Protein AF-A0A841J3Y6-F1 (afdb_monomer_lite)

Sequence (346 aa):
MSGEAPICENAESYMVGLFTRENDVDILGVHEAAELAAFALSADWTRLPDPVRHAARHAFLDATSAMIAGTMHTAFRSILAGISPLADPPRVTVLGVEHAMDILGAAFMNAAGASLCQSQDSLSSDCRNFAVVAAALAVAEDRNATGAELLSAIAVALEAVARSQGRGYAATVGACTAAGVLLGLSEEQMRSALLMAAALSNHPAAQQEPVLKAIATGQCARNGILLAFIARGGTEIRSTNQSAAMEVDPRPLERVDTWQMLVEPDVATAGDQPPPPVDDTNTEELAARAERLIGRALPQAEARRLVKQLVSLEKASQIRTISVKTVPPTQKGAEDKNAPSWFGTS

Structure (mmCIF, N/CA/C/O backbone):
data_AF-A0A841J3Y6-F1
#
_entry.id   AF-A0A841J3Y6-F1
#
loop_
_atom_site.group_PDB
_atom_site.id
_atom_site.type_symbol
_atom_site.label_atom_id
_atom_site.label_alt_id
_atom_site.label_comp_id
_atom_site.label_asym_id
_atom_site.label_entity_id
_atom_site.label_seq_id
_atom_site.pdbx_PDB_ins_code
_atom_site.Cartn_x
_atom_site.Cartn_y
_atom_site.Cartn_z
_atom_site.occupancy
_atom_site.B_iso_or_equiv
_atom_site.auth_seq_id
_atom_site.auth_comp_id
_atom_site.auth_asym_id
_atom_site.auth_atom_id
_atom_site.pdbx_PDB_model_num
ATOM 1 N N . MET A 1 1 ? 21.325 60.709 -1.092 1.00 35.72 1 MET A N 1
ATOM 2 C CA . MET A 1 1 ? 21.349 59.645 -2.115 1.00 35.72 1 MET A CA 1
ATOM 3 C C . MET A 1 1 ? 21.243 58.319 -1.386 1.00 35.72 1 MET A C 1
ATOM 5 O O . MET A 1 1 ? 22.250 57.742 -1.004 1.00 35.72 1 MET A O 1
ATOM 9 N N . SER A 1 2 ? 20.009 57.936 -1.076 1.00 29.72 2 SER A N 1
ATOM 10 C CA . SER A 1 2 ? 19.606 56.667 -0.471 1.00 29.72 2 SER A CA 1
ATOM 11 C C . SER A 1 2 ? 19.135 55.747 -1.598 1.00 29.72 2 SER A C 1
ATOM 13 O O . SER A 1 2 ? 18.319 56.169 -2.414 1.00 29.72 2 SER A O 1
ATOM 15 N N . GLY A 1 3 ? 19.683 54.536 -1.674 1.00 30.05 3 GLY A N 1
ATOM 16 C CA . GLY A 1 3 ? 19.284 53.507 -2.633 1.00 30.05 3 GLY A CA 1
ATOM 17 C C . GLY A 1 3 ? 18.818 52.271 -1.878 1.00 30.05 3 GLY A C 1
ATOM 18 O O . GLY A 1 3 ? 19.644 51.468 -1.454 1.00 30.05 3 GLY A O 1
ATOM 19 N N . GLU A 1 4 ? 17.507 52.182 -1.670 1.00 30.11 4 GLU A N 1
ATOM 20 C CA . GLU A 1 4 ? 16.800 51.001 -1.176 1.00 30.11 4 GLU A CA 1
ATOM 21 C C . GLU A 1 4 ? 16.696 49.939 -2.283 1.00 30.11 4 GLU A C 1
ATOM 23 O O . GLU A 1 4 ? 16.636 50.253 -3.473 1.00 30.11 4 GLU A O 1
ATOM 28 N N . ALA A 1 5 ? 16.709 48.671 -1.872 1.00 28.97 5 ALA A N 1
ATOM 29 C CA . ALA A 1 5 ? 16.569 47.505 -2.737 1.00 28.97 5 ALA A CA 1
ATOM 30 C C . ALA A 1 5 ? 15.172 47.444 -3.388 1.00 28.97 5 ALA A C 1
ATOM 32 O O . ALA A 1 5 ? 14.187 47.772 -2.722 1.00 28.97 5 ALA A O 1
ATOM 33 N N . PRO A 1 6 ? 15.038 46.968 -4.642 1.00 29.09 6 PRO A N 1
ATOM 34 C CA . PRO A 1 6 ? 13.725 46.761 -5.219 1.00 29.09 6 PRO A CA 1
ATOM 35 C C . PRO A 1 6 ? 13.101 45.480 -4.657 1.00 29.09 6 PRO A C 1
ATOM 37 O O . PRO A 1 6 ? 13.633 44.374 -4.771 1.00 29.09 6 PRO A O 1
ATOM 40 N N . ILE A 1 7 ? 11.946 45.690 -4.037 1.00 29.81 7 ILE A N 1
ATOM 41 C CA . ILE A 1 7 ? 10.940 44.706 -3.659 1.00 29.81 7 ILE A CA 1
ATOM 42 C C . ILE A 1 7 ? 10.490 43.973 -4.932 1.00 29.81 7 ILE A C 1
ATOM 44 O O . ILE A 1 7 ? 10.232 44.594 -5.960 1.00 29.81 7 ILE A O 1
ATOM 48 N N . CYS A 1 8 ? 10.435 42.643 -4.870 1.00 25.55 8 CYS A N 1
ATOM 49 C CA . CYS A 1 8 ? 9.997 41.784 -5.966 1.00 25.55 8 CYS A CA 1
ATOM 50 C C . CYS A 1 8 ? 8.508 42.009 -6.287 1.00 25.55 8 CYS A C 1
ATOM 52 O O . CYS A 1 8 ? 7.632 41.440 -5.639 1.00 25.55 8 CYS A O 1
ATOM 54 N N . GLU A 1 9 ? 8.225 42.803 -7.317 1.00 29.55 9 GLU A N 1
ATOM 55 C CA . GLU A 1 9 ? 6.930 42.844 -7.998 1.00 29.55 9 GLU A CA 1
ATOM 56 C C . GLU A 1 9 ? 6.822 41.664 -8.978 1.00 29.55 9 GLU A C 1
ATOM 58 O O . GLU A 1 9 ? 7.338 41.718 -10.092 1.00 29.55 9 GLU A O 1
ATOM 63 N N . ASN A 1 10 ? 6.216 40.564 -8.511 1.00 26.70 10 ASN A N 1
ATOM 64 C CA . ASN A 1 10 ? 5.275 39.680 -9.230 1.00 26.70 10 ASN A CA 1
ATOM 65 C C . ASN A 1 10 ? 5.257 38.278 -8.602 1.00 26.70 10 ASN A C 1
ATOM 67 O O . ASN A 1 10 ? 5.891 37.340 -9.083 1.00 26.70 10 ASN A O 1
ATOM 71 N N . ALA A 1 11 ? 4.473 38.129 -7.532 1.00 27.31 11 ALA A N 1
ATOM 72 C CA . ALA A 1 11 ? 4.134 36.837 -6.932 1.00 27.31 11 ALA A CA 1
ATOM 73 C C . ALA A 1 11 ? 2.918 36.154 -7.602 1.00 27.31 11 ALA A C 1
ATOM 75 O O . ALA A 1 11 ? 2.594 35.015 -7.278 1.00 27.31 11 ALA A O 1
ATOM 76 N N . GLU A 1 12 ? 2.251 36.804 -8.563 1.00 26.72 12 GLU A N 1
ATOM 77 C CA . GLU A 1 12 ? 1.000 36.294 -9.154 1.00 26.72 12 GLU A CA 1
ATOM 78 C C . GLU A 1 12 ? 1.184 35.401 -10.394 1.00 26.72 12 GLU A C 1
ATOM 80 O O . GLU A 1 12 ? 0.233 34.768 -10.842 1.00 26.72 12 GLU A O 1
ATOM 85 N N . SER A 1 13 ? 2.399 35.252 -10.932 1.00 28.58 13 SER A N 1
ATOM 86 C CA . SER A 1 13 ? 2.626 34.438 -12.144 1.00 28.58 13 SER A CA 1
ATOM 87 C C . SER A 1 13 ? 3.089 32.996 -11.886 1.00 28.58 13 SER A C 1
ATOM 89 O O . SER A 1 13 ? 3.250 32.243 -12.841 1.00 28.58 13 SER A O 1
ATOM 91 N N . TYR A 1 14 ? 3.244 32.578 -10.622 1.00 26.16 14 TYR A N 1
ATOM 92 C CA . TYR A 1 14 ? 3.565 31.185 -10.247 1.00 26.16 14 TYR A CA 1
ATOM 93 C C . TYR A 1 14 ? 2.432 30.443 -9.510 1.00 26.16 14 TYR A C 1
ATOM 95 O O . TYR A 1 14 ? 2.609 29.292 -9.123 1.00 26.16 14 TYR A O 1
ATOM 103 N N . MET A 1 15 ? 1.245 31.050 -9.368 1.00 24.20 15 MET A N 1
ATOM 104 C CA . MET A 1 15 ? 0.056 30.419 -8.761 1.00 24.20 15 MET A CA 1
ATOM 105 C C . MET A 1 15 ? -1.103 30.188 -9.743 1.00 24.20 15 MET A C 1
ATOM 107 O O . MET A 1 15 ? -2.262 30.061 -9.343 1.00 24.20 15 MET A O 1
ATOM 111 N N . VAL A 1 16 ? -0.821 30.068 -11.041 1.00 28.05 16 VAL A N 1
ATOM 112 C CA . VAL A 1 16 ? -1.836 29.635 -12.013 1.00 28.05 16 VAL A CA 1
ATOM 113 C C . VAL A 1 16 ? -1.876 28.105 -12.030 1.00 28.05 16 VAL A C 1
ATOM 115 O O . VAL A 1 16 ? -1.256 27.446 -12.857 1.00 28.05 16 VAL A O 1
ATOM 118 N N . GLY A 1 17 ? -2.587 27.560 -11.042 1.00 28.50 17 GLY A N 1
ATOM 119 C CA . GLY A 1 17 ? -2.881 26.131 -10.898 1.00 28.50 17 GLY A CA 1
ATOM 120 C C . GLY A 1 17 ? -3.696 25.755 -9.652 1.00 28.50 17 GLY A C 1
ATOM 121 O O . GLY A 1 17 ? -4.140 24.617 -9.557 1.00 28.50 17 GLY A O 1
ATOM 122 N N . LEU A 1 18 ? -3.923 26.685 -8.712 1.00 29.78 18 LEU A N 1
ATOM 123 C CA . LEU A 1 18 ? -4.620 26.418 -7.440 1.00 29.78 18 LEU A CA 1
ATOM 124 C C . LEU A 1 18 ? -5.952 27.165 -7.254 1.00 29.78 18 LEU A C 1
ATOM 126 O O . LEU A 1 18 ? -6.526 27.123 -6.171 1.00 29.78 18 LEU A O 1
ATOM 130 N N . PHE A 1 19 ? -6.501 27.771 -8.309 1.00 27.11 19 PHE A N 1
ATOM 131 C CA . PHE A 1 19 ? -7.932 28.082 -8.347 1.00 27.11 19 PHE A CA 1
ATOM 132 C C . PHE A 1 19 ? -8.674 26.913 -8.989 1.00 27.11 19 PHE A C 1
ATOM 134 O O . PHE A 1 19 ? -9.021 26.929 -10.170 1.00 27.11 19 PHE A O 1
ATOM 141 N N . THR A 1 20 ? -8.911 25.879 -8.186 1.00 32.09 20 THR A N 1
ATOM 142 C CA . THR A 1 20 ? -10.038 24.985 -8.417 1.00 32.09 20 THR A CA 1
ATOM 143 C C . THR A 1 20 ? -11.289 25.856 -8.471 1.00 32.09 20 THR A C 1
ATOM 145 O O . THR A 1 20 ? -11.646 26.538 -7.510 1.00 32.09 20 THR A O 1
ATOM 148 N N . ARG A 1 21 ? -11.966 25.855 -9.623 1.00 28.91 21 ARG A N 1
ATOM 149 C CA . ARG A 1 21 ? -13.400 26.137 -9.627 1.00 28.91 21 ARG A CA 1
ATOM 150 C C . ARG A 1 21 ? -14.021 25.245 -8.563 1.00 28.91 21 ARG A C 1
ATOM 152 O O . ARG A 1 21 ? -13.681 24.068 -8.473 1.00 28.91 21 ARG A O 1
ATOM 159 N N . GLU A 1 22 ? -14.930 25.822 -7.802 1.00 36.72 22 GLU A N 1
ATOM 160 C CA . GLU A 1 22 ? -15.592 25.278 -6.618 1.00 36.72 22 GLU A CA 1
ATOM 161 C C . GLU A 1 22 ? -16.350 23.943 -6.811 1.00 36.72 22 GLU A C 1
ATOM 163 O O . GLU A 1 22 ? -17.132 23.599 -5.941 1.00 36.72 22 GLU A O 1
ATOM 168 N N . ASN A 1 23 ? -16.157 23.174 -7.898 1.00 34.91 23 ASN A N 1
ATOM 169 C CA . ASN A 1 23 ? -16.809 21.872 -8.106 1.00 34.91 23 ASN A CA 1
ATOM 170 C C . ASN A 1 23 ? -16.104 20.846 -9.027 1.00 34.91 23 ASN A C 1
ATOM 172 O O . ASN A 1 23 ? -16.673 19.780 -9.212 1.00 34.91 23 ASN A O 1
ATOM 176 N N . ASP A 1 24 ? -14.897 21.078 -9.562 1.00 36.59 24 ASP A N 1
ATOM 177 C CA . ASP A 1 24 ? -14.229 20.079 -10.429 1.00 36.59 24 ASP A CA 1
ATOM 178 C C . ASP A 1 24 ? -12.746 19.912 -10.064 1.00 36.59 24 ASP A C 1
ATOM 180 O O . ASP A 1 24 ? -11.838 20.299 -10.801 1.00 36.59 24 ASP A O 1
ATOM 184 N N . VAL A 1 25 ? -12.475 19.318 -8.899 1.00 48.19 25 VAL A N 1
ATOM 185 C CA . VAL A 1 25 ? -11.278 18.474 -8.798 1.00 48.19 25 VAL A CA 1
ATOM 186 C C . VAL A 1 25 ? -11.675 17.196 -9.528 1.00 48.19 25 VAL A C 1
ATOM 188 O O . VAL A 1 25 ? -12.610 16.532 -9.088 1.00 48.19 25 VAL A O 1
ATOM 191 N N . ASP A 1 26 ? -11.038 16.894 -10.660 1.00 57.06 26 ASP A N 1
ATOM 192 C CA . ASP A 1 26 ? -11.310 15.707 -11.488 1.00 57.06 26 ASP A CA 1
ATOM 193 C C . ASP A 1 26 ? -10.873 14.430 -10.740 1.00 57.06 26 ASP A C 1
ATOM 195 O O . ASP A 1 26 ? -9.850 13.815 -11.038 1.00 57.06 26 ASP A O 1
ATOM 199 N N . ILE A 1 27 ? -11.594 14.114 -9.662 1.00 67.31 27 ILE A N 1
ATOM 200 C CA . ILE A 1 27 ? -11.439 12.947 -8.795 1.00 67.31 27 ILE A CA 1
ATOM 201 C C . ILE A 1 27 ? -12.191 11.791 -9.453 1.00 67.31 27 ILE A C 1
ATOM 203 O O . ILE A 1 27 ? -13.246 11.986 -10.054 1.00 67.31 27 ILE A O 1
ATOM 207 N N . LEU A 1 28 ? -11.636 10.582 -9.332 1.00 76.75 28 LEU A N 1
ATOM 208 C CA . LEU A 1 28 ? -12.230 9.346 -9.840 1.00 76.75 28 LEU A CA 1
ATOM 209 C C . LEU A 1 28 ? -13.723 9.254 -9.475 1.00 76.75 28 LEU A C 1
ATOM 211 O O . LEU A 1 28 ? -14.082 9.196 -8.297 1.00 76.75 28 LEU A O 1
ATOM 215 N N . GLY A 1 29 ? -14.591 9.238 -10.488 1.00 81.56 29 GLY A N 1
ATOM 216 C CA . GLY A 1 29 ? -16.037 9.192 -10.286 1.00 81.56 29 GLY A CA 1
ATOM 217 C C . GLY A 1 29 ? -16.519 7.820 -9.803 1.00 81.56 29 GLY A C 1
ATOM 218 O O . GLY A 1 29 ? -15.870 6.802 -10.024 1.00 81.56 29 GLY A O 1
ATOM 219 N N . VAL A 1 30 ? -17.708 7.761 -9.192 1.00 84.38 30 VAL A N 1
ATOM 220 C CA . VAL A 1 30 ? -18.281 6.502 -8.662 1.00 84.38 30 VAL A CA 1
ATOM 221 C C . VAL A 1 30 ? -18.461 5.436 -9.748 1.00 84.38 30 VAL A C 1
ATOM 223 O O . VAL A 1 30 ? -18.173 4.265 -9.504 1.00 84.38 30 VAL A O 1
ATOM 226 N N . HIS A 1 31 ? -18.905 5.834 -10.943 1.00 85.50 31 HIS A N 1
ATOM 227 C CA . HIS A 1 31 ? -19.059 4.924 -12.082 1.00 85.50 31 HIS A CA 1
ATOM 228 C C . HIS A 1 31 ? -17.708 4.426 -12.606 1.00 85.50 31 HIS A C 1
ATOM 230 O O . HIS A 1 31 ? -17.537 3.226 -12.790 1.00 85.50 31 HIS A O 1
ATOM 236 N N . GLU A 1 32 ? -16.734 5.325 -12.761 1.00 86.88 32 GLU A N 1
ATOM 237 C CA . GLU A 1 32 ? -15.374 4.987 -13.199 1.00 86.88 32 GLU A CA 1
ATOM 238 C C . GLU A 1 32 ? -14.695 4.027 -12.207 1.00 86.88 32 GLU A C 1
ATOM 240 O O . GLU A 1 32 ? -14.093 3.030 -12.602 1.00 86.88 32 GLU A O 1
ATOM 245 N N . ALA A 1 33 ? -14.868 4.263 -10.902 1.00 89.12 33 ALA A N 1
ATOM 246 C CA . ALA A 1 33 ? -14.378 3.377 -9.851 1.00 89.12 33 ALA A CA 1
ATOM 247 C C . ALA A 1 33 ? -15.039 1.989 -9.891 1.00 89.12 33 ALA A C 1
ATOM 249 O O . ALA A 1 33 ? -14.369 0.995 -9.621 1.00 89.12 33 ALA A O 1
ATOM 250 N N . ALA A 1 34 ? -16.332 1.902 -10.222 1.00 88.88 34 ALA A N 1
ATOM 251 C CA . ALA A 1 34 ? -17.035 0.626 -10.356 1.00 88.88 34 ALA A CA 1
ATOM 252 C C . ALA A 1 34 ? -16.547 -0.166 -11.581 1.00 88.88 34 ALA A C 1
ATOM 254 O O . ALA A 1 34 ? -16.227 -1.346 -11.463 1.00 88.88 34 ALA A O 1
ATOM 255 N N . GLU A 1 35 ? -16.404 0.489 -12.737 1.00 91.38 35 GLU A N 1
ATOM 256 C CA . GLU A 1 35 ? -15.852 -0.140 -13.944 1.00 91.38 35 GLU A CA 1
ATOM 257 C C . GLU A 1 35 ? -14.421 -0.636 -13.721 1.00 91.38 35 GLU A C 1
ATOM 259 O O . GLU A 1 35 ? -14.060 -1.741 -14.136 1.00 91.38 35 GLU A O 1
ATOM 264 N N . LEU A 1 36 ? -13.605 0.163 -13.030 1.00 90.56 36 LEU A N 1
ATOM 265 C CA . LEU A 1 36 ? -12.240 -0.209 -12.695 1.00 90.56 36 LEU A CA 1
ATOM 266 C C . LEU A 1 36 ? -12.186 -1.367 -11.689 1.00 90.56 36 LEU A C 1
ATOM 268 O O . LEU A 1 36 ? -11.354 -2.259 -11.847 1.00 90.56 36 LEU A O 1
ATOM 272 N N . ALA A 1 37 ? -13.085 -1.393 -10.700 1.00 93.19 37 ALA A N 1
ATOM 273 C CA . ALA A 1 37 ? -13.200 -2.493 -9.747 1.00 93.19 37 ALA A CA 1
ATOM 274 C C . ALA A 1 37 ? -13.564 -3.811 -10.444 1.00 93.19 37 ALA A C 1
ATOM 276 O O . ALA A 1 37 ? -12.864 -4.811 -10.268 1.00 93.19 37 ALA A O 1
ATOM 277 N N . ALA A 1 38 ? -14.601 -3.798 -11.286 1.00 91.50 38 ALA A N 1
ATOM 278 C CA . ALA A 1 38 ? -15.018 -4.963 -12.060 1.00 91.50 38 ALA A CA 1
ATOM 279 C C . ALA A 1 38 ? -13.893 -5.459 -12.984 1.00 91.50 38 ALA A C 1
ATOM 281 O O . ALA A 1 38 ? -13.617 -6.658 -13.056 1.00 91.50 38 ALA A O 1
ATOM 282 N N . PHE A 1 39 ? -13.188 -4.537 -13.649 1.00 89.94 39 PHE A N 1
ATOM 283 C CA . PHE A 1 39 ? -12.034 -4.875 -14.476 1.00 89.94 39 PHE A CA 1
ATOM 284 C C . PHE A 1 39 ? -10.907 -5.523 -13.659 1.00 89.94 39 PHE A C 1
ATOM 286 O O . PHE A 1 39 ? -10.427 -6.596 -14.030 1.00 89.94 39 PHE A O 1
ATOM 293 N N . ALA A 1 40 ? -10.502 -4.912 -12.543 1.00 90.06 40 ALA A N 1
ATOM 294 C CA . ALA A 1 40 ? -9.386 -5.381 -11.725 1.00 90.06 40 ALA A CA 1
ATOM 295 C C . ALA A 1 40 ? -9.603 -6.805 -11.193 1.00 90.06 40 ALA A C 1
ATOM 297 O O . ALA A 1 40 ? -8.670 -7.607 -11.179 1.00 90.06 40 ALA A O 1
ATOM 298 N N . LEU A 1 41 ? -10.838 -7.132 -10.805 1.00 91.56 41 LEU A N 1
ATOM 299 C CA . LEU A 1 41 ? -11.205 -8.444 -10.265 1.00 91.56 41 LEU A CA 1
ATOM 300 C C . LEU A 1 41 ? -11.426 -9.516 -11.344 1.00 91.56 41 LEU A C 1
ATOM 302 O O . LEU A 1 41 ? -11.534 -10.697 -11.021 1.00 91.56 41 LEU A O 1
ATOM 306 N N . SER A 1 42 ? -11.475 -9.134 -12.622 1.00 84.81 42 SER A N 1
ATOM 307 C CA . SER A 1 42 ? -11.689 -10.068 -13.736 1.00 84.81 42 SER A CA 1
ATOM 308 C C . SER A 1 42 ? -10.415 -10.763 -14.233 1.00 84.81 42 SER A C 1
ATOM 310 O O . SER A 1 42 ? -10.493 -11.665 -15.073 1.00 84.81 42 SER A O 1
ATOM 312 N N . ALA A 1 43 ? -9.236 -10.343 -13.764 1.00 77.06 43 ALA A N 1
ATOM 313 C CA . ALA A 1 43 ? -7.979 -10.804 -14.332 1.00 77.06 43 ALA A CA 1
ATOM 314 C C . ALA A 1 43 ? -7.553 -12.191 -13.852 1.00 77.06 43 ALA A C 1
ATOM 316 O O . ALA A 1 43 ? -7.485 -12.490 -12.665 1.00 77.06 43 ALA A O 1
ATOM 317 N N . ASP A 1 44 ? -7.164 -13.003 -14.828 1.00 83.25 44 ASP A N 1
ATOM 318 C CA . ASP A 1 44 ? -6.581 -14.326 -14.658 1.00 83.25 44 ASP A CA 1
ATOM 319 C C . ASP A 1 44 ? -5.289 -14.369 -15.474 1.00 83.25 44 ASP A C 1
ATOM 321 O O . ASP A 1 44 ? -5.324 -14.193 -16.698 1.00 83.25 44 ASP A O 1
ATOM 325 N N . TRP A 1 45 ? -4.157 -14.621 -14.804 1.00 86.50 45 TRP A N 1
ATOM 326 C CA . TRP A 1 45 ? -2.826 -14.681 -15.414 1.00 86.50 45 TRP A CA 1
ATOM 327 C C . TRP A 1 45 ? -2.795 -15.485 -16.713 1.00 86.50 45 TRP A C 1
ATOM 329 O O . TRP A 1 45 ? -2.152 -15.087 -17.684 1.00 86.50 45 TRP A O 1
ATOM 339 N N . THR A 1 46 ? -3.481 -16.629 -16.728 1.00 86.12 46 THR A N 1
ATOM 340 C CA . THR A 1 46 ? -3.452 -17.583 -17.843 1.00 86.12 46 THR A CA 1
ATOM 341 C C . THR A 1 46 ? -4.234 -17.091 -19.056 1.00 86.12 46 THR A C 1
ATOM 343 O O . THR A 1 46 ? -3.965 -17.519 -20.178 1.00 86.12 46 THR A O 1
ATOM 346 N N . ARG A 1 47 ? -5.167 -16.159 -18.842 1.00 86.56 47 ARG A N 1
ATOM 347 C CA . ARG A 1 47 ? -6.031 -15.568 -19.870 1.00 86.56 47 ARG A CA 1
ATOM 348 C C . ARG A 1 47 ? -5.515 -14.227 -20.382 1.00 86.56 47 ARG A C 1
ATOM 350 O O . ARG A 1 47 ? -6.004 -13.746 -21.402 1.00 86.56 47 ARG A O 1
ATOM 357 N N . LEU A 1 48 ? -4.534 -13.621 -19.709 1.00 85.88 48 LEU A N 1
ATOM 358 C CA . LEU A 1 48 ? -3.924 -12.371 -20.163 1.00 85.88 48 LEU A CA 1
ATOM 359 C C . LEU A 1 48 ? -3.142 -12.589 -21.467 1.00 85.88 48 LEU A C 1
ATOM 361 O O . LEU A 1 48 ? -2.391 -13.560 -21.545 1.00 85.88 48 LEU A O 1
ATOM 365 N N . PRO A 1 49 ? -3.220 -11.684 -22.461 1.00 87.94 49 PRO A N 1
ATOM 366 C CA . PRO A 1 49 ? -2.418 -11.773 -23.681 1.00 87.94 49 PRO A CA 1
ATOM 367 C C . PRO A 1 49 ? -0.905 -11.769 -23.415 1.00 87.94 49 PRO A C 1
ATOM 369 O O . PRO A 1 49 ? -0.421 -11.104 -22.497 1.00 87.94 49 PRO A O 1
ATOM 372 N N . ASP A 1 50 ? -0.134 -12.451 -24.264 1.00 87.38 50 ASP A N 1
ATOM 373 C CA . ASP A 1 50 ? 1.328 -12.562 -24.146 1.00 87.38 50 ASP A CA 1
ATOM 374 C C . ASP A 1 50 ? 2.056 -11.212 -23.989 1.00 87.38 50 ASP A C 1
ATOM 376 O O . ASP A 1 50 ? 2.914 -11.120 -23.102 1.00 87.38 50 ASP A O 1
ATOM 380 N N . PRO A 1 51 ? 1.707 -10.146 -24.746 1.00 85.94 51 PRO A N 1
ATOM 381 C CA . PRO A 1 51 ? 2.313 -8.827 -24.561 1.00 85.94 51 PRO A CA 1
ATOM 382 C C . PRO A 1 51 ? 2.059 -8.235 -23.169 1.00 85.94 51 PRO A C 1
ATOM 384 O O . PRO A 1 51 ? 2.958 -7.632 -22.588 1.00 85.94 51 PRO A O 1
ATOM 387 N N . VAL A 1 52 ? 0.872 -8.460 -22.596 1.00 87.44 52 VAL A N 1
ATOM 388 C CA . VAL A 1 52 ? 0.511 -7.985 -21.250 1.00 87.44 52 VAL A CA 1
ATOM 389 C C . VAL A 1 52 ? 1.312 -8.741 -20.194 1.00 87.44 52 VAL A C 1
ATOM 391 O O . VAL A 1 52 ? 1.908 -8.130 -19.307 1.00 87.44 52 VAL A O 1
ATOM 394 N N . ARG A 1 53 ? 1.416 -10.071 -20.323 1.00 87.75 53 ARG A N 1
ATOM 395 C CA . ARG A 1 53 ? 2.245 -10.884 -19.417 1.00 87.75 53 ARG A CA 1
ATOM 396 C C . ARG A 1 53 ? 3.720 -10.481 -19.489 1.00 87.75 53 ARG A C 1
ATOM 398 O O . ARG A 1 53 ? 4.414 -10.501 -18.474 1.00 87.75 53 ARG A O 1
ATOM 405 N N . HIS A 1 54 ? 4.213 -10.138 -20.681 1.00 85.00 54 HIS A N 1
ATOM 406 C CA . HIS A 1 54 ? 5.571 -9.628 -20.865 1.00 85.00 54 HIS A CA 1
ATOM 407 C C . HIS A 1 54 ? 5.760 -8.269 -20.181 1.00 85.00 54 HIS A C 1
ATOM 409 O O . HIS A 1 54 ? 6.700 -8.126 -19.402 1.00 85.00 54 HIS A O 1
ATOM 415 N N . ALA A 1 55 ? 4.846 -7.319 -20.394 1.00 85.31 55 ALA A N 1
ATOM 416 C CA . ALA A 1 55 ? 4.894 -6.001 -19.766 1.00 85.31 55 ALA A CA 1
ATOM 417 C C . ALA A 1 55 ? 4.864 -6.080 -18.230 1.00 85.31 55 ALA A C 1
ATOM 419 O O . ALA A 1 55 ? 5.660 -5.415 -17.575 1.00 85.31 55 ALA A O 1
ATOM 420 N N . ALA A 1 56 ? 4.026 -6.945 -17.650 1.00 88.00 56 ALA A N 1
ATOM 421 C CA . ALA A 1 56 ? 3.967 -7.141 -16.200 1.00 88.00 56 ALA A CA 1
ATOM 422 C C . ALA A 1 56 ? 5.286 -7.690 -15.625 1.00 88.00 56 ALA A C 1
ATOM 424 O O . ALA A 1 56 ? 5.784 -7.183 -14.622 1.00 88.00 56 ALA A O 1
ATOM 425 N N . ARG A 1 57 ? 5.897 -8.687 -16.287 1.00 91.50 57 ARG A N 1
ATOM 426 C CA . ARG A 1 57 ? 7.224 -9.203 -15.899 1.00 91.50 57 ARG A CA 1
ATOM 427 C C . ARG A 1 57 ? 8.312 -8.143 -16.031 1.00 91.50 57 ARG A C 1
ATOM 429 O O . ARG A 1 57 ? 9.170 -8.051 -15.159 1.00 91.50 57 ARG A O 1
ATOM 436 N N . HIS A 1 58 ? 8.277 -7.360 -17.106 1.00 88.50 58 HIS A N 1
ATOM 437 C CA . HIS A 1 58 ? 9.233 -6.283 -17.328 1.00 88.50 58 HIS A CA 1
ATOM 438 C C . HIS A 1 58 ? 9.109 -5.204 -16.250 1.00 88.50 58 HIS A C 1
ATOM 440 O O . HIS A 1 58 ? 10.110 -4.832 -15.655 1.00 88.50 58 HIS A O 1
ATOM 446 N N . ALA A 1 59 ? 7.891 -4.749 -15.945 1.00 89.50 59 ALA A N 1
ATOM 447 C CA . ALA A 1 59 ? 7.641 -3.775 -14.887 1.00 89.50 59 ALA A CA 1
ATOM 448 C C . ALA A 1 59 ? 8.102 -4.288 -13.516 1.00 89.50 59 ALA A C 1
ATOM 450 O O . ALA A 1 59 ? 8.710 -3.540 -12.756 1.00 89.50 59 ALA A O 1
ATOM 451 N N . PHE A 1 60 ? 7.864 -5.570 -13.218 1.00 93.94 60 PHE A N 1
ATOM 452 C CA . PHE A 1 60 ? 8.362 -6.195 -11.997 1.00 93.94 60 PHE A CA 1
ATOM 453 C C . PHE A 1 60 ? 9.896 -6.176 -11.927 1.00 93.94 60 PHE A C 1
ATOM 455 O O . PHE A 1 60 ? 10.460 -5.754 -10.918 1.00 93.94 60 PHE A O 1
ATOM 462 N N . LEU A 1 61 ? 10.573 -6.594 -13.001 1.00 92.19 61 LEU A N 1
ATOM 463 C CA . LEU A 1 61 ? 12.034 -6.631 -13.060 1.00 92.19 61 LEU A CA 1
ATOM 464 C C . LEU A 1 61 ? 12.651 -5.229 -12.978 1.00 92.19 61 LEU A C 1
ATOM 466 O O . LEU A 1 61 ? 13.592 -5.024 -12.219 1.00 92.19 61 LEU A O 1
ATOM 470 N N . ASP A 1 62 ? 12.114 -4.270 -13.729 1.00 89.38 62 ASP A N 1
ATOM 471 C CA . ASP A 1 62 ? 12.573 -2.877 -13.745 1.00 89.38 62 ASP A CA 1
ATOM 472 C C . ASP A 1 62 ? 12.442 -2.244 -12.357 1.00 89.38 62 ASP A C 1
ATOM 474 O O . ASP A 1 62 ? 13.419 -1.764 -11.780 1.00 89.38 62 ASP A O 1
ATOM 478 N N . ALA A 1 63 ? 11.251 -2.339 -11.763 1.00 93.31 63 ALA A N 1
ATOM 479 C CA . ALA A 1 63 ? 10.984 -1.738 -10.469 1.00 93.31 63 ALA A CA 1
ATOM 480 C C . ALA A 1 63 ? 11.827 -2.378 -9.359 1.00 93.31 63 ALA A C 1
ATOM 482 O O . ALA A 1 63 ? 12.433 -1.651 -8.583 1.00 93.31 63 ALA A O 1
ATOM 483 N N . THR A 1 64 ? 11.924 -3.709 -9.286 1.00 94.44 64 THR A N 1
ATOM 484 C CA . THR A 1 64 ? 12.732 -4.382 -8.247 1.00 94.44 64 THR A CA 1
ATOM 485 C C . THR A 1 64 ? 14.227 -4.105 -8.391 1.00 94.44 64 THR A C 1
ATOM 487 O O . THR A 1 64 ? 14.916 -3.918 -7.387 1.00 94.44 64 THR A O 1
ATOM 490 N N . SER A 1 65 ? 14.725 -3.987 -9.623 1.00 93.00 65 SER A N 1
ATOM 491 C CA . SER A 1 65 ? 16.110 -3.581 -9.879 1.00 93.00 65 SER A CA 1
ATOM 492 C C . SER A 1 65 ? 16.359 -2.152 -9.387 1.00 93.00 65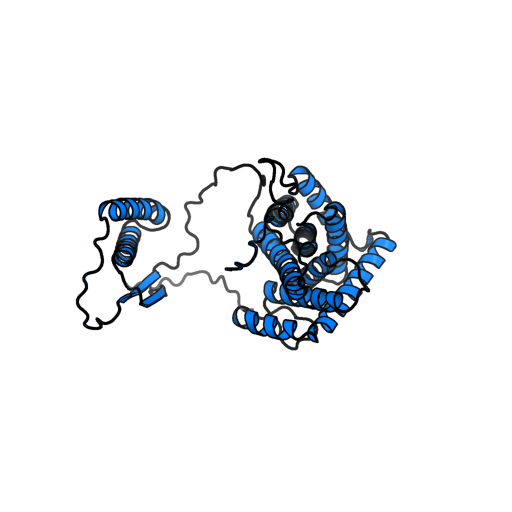 SER A C 1
ATOM 494 O O . SER A 1 65 ? 17.334 -1.905 -8.676 1.00 93.00 65 SER A O 1
ATOM 496 N N . ALA A 1 66 ? 15.435 -1.229 -9.674 1.00 92.81 66 ALA A N 1
ATOM 497 C CA . ALA A 1 66 ? 15.493 0.146 -9.187 1.00 92.81 66 ALA A CA 1
ATOM 498 C C . ALA A 1 66 ? 15.380 0.234 -7.653 1.00 92.81 66 ALA A C 1
ATOM 500 O O . ALA A 1 66 ? 16.077 1.041 -7.041 1.00 92.81 66 ALA A O 1
ATOM 501 N N . MET A 1 67 ? 14.542 -0.597 -7.016 1.00 95.12 67 MET A N 1
ATOM 502 C CA . MET A 1 67 ? 14.426 -0.679 -5.549 1.00 95.12 67 MET A CA 1
ATOM 503 C C . MET A 1 67 ? 15.788 -0.976 -4.918 1.00 95.12 67 MET A C 1
ATOM 505 O O . MET A 1 67 ? 16.225 -0.245 -4.031 1.00 95.12 67 MET A O 1
ATOM 509 N N . ILE A 1 68 ? 16.474 -2.008 -5.423 1.00 95.44 68 ILE A N 1
ATOM 510 C CA . ILE A 1 68 ? 17.787 -2.436 -4.927 1.00 95.44 68 ILE A CA 1
ATOM 511 C C . ILE A 1 68 ? 18.845 -1.364 -5.208 1.00 95.44 68 ILE A C 1
ATOM 513 O O . ILE A 1 68 ? 19.586 -0.988 -4.301 1.00 95.44 68 ILE A O 1
ATOM 517 N N . ALA A 1 69 ? 18.908 -0.829 -6.429 1.00 93.25 69 ALA A N 1
ATOM 518 C CA . ALA A 1 69 ? 19.872 0.213 -6.788 1.00 93.25 69 ALA A CA 1
ATOM 519 C C . ALA A 1 69 ? 19.674 1.499 -5.963 1.00 93.25 69 ALA A C 1
ATOM 521 O O . ALA A 1 69 ? 20.638 2.130 -5.525 1.00 93.25 69 ALA A O 1
ATOM 522 N N . GLY A 1 70 ? 18.420 1.846 -5.664 1.00 93.38 70 GLY A N 1
ATOM 523 C CA . GLY A 1 70 ? 18.046 3.002 -4.854 1.00 93.38 70 GLY A CA 1
ATOM 524 C C . GLY A 1 70 ? 18.598 2.988 -3.430 1.00 93.38 70 GLY A C 1
ATOM 525 O O . GLY A 1 70 ? 18.800 4.053 -2.845 1.00 93.38 70 GLY A O 1
ATOM 526 N N . THR A 1 71 ? 18.911 1.807 -2.888 1.00 94.62 71 THR A N 1
ATOM 527 C CA . THR A 1 71 ? 19.510 1.661 -1.548 1.00 94.62 71 THR A CA 1
ATOM 528 C C . THR A 1 71 ? 20.885 2.324 -1.422 1.00 94.62 71 THR A C 1
ATOM 530 O O . THR A 1 71 ? 21.319 2.657 -0.315 1.00 94.62 71 THR A O 1
ATOM 533 N N . MET A 1 72 ? 21.570 2.565 -2.546 1.00 91.69 72 MET A N 1
ATOM 534 C CA . MET A 1 72 ? 22.869 3.240 -2.582 1.00 91.69 72 MET A CA 1
ATOM 535 C C . MET A 1 72 ? 22.764 4.752 -2.342 1.00 91.69 72 MET A C 1
ATOM 537 O O . MET A 1 72 ? 23.766 5.395 -2.025 1.00 91.69 72 MET A O 1
ATOM 541 N N . HIS A 1 73 ? 21.569 5.335 -2.468 1.00 93.50 73 HIS A N 1
ATOM 542 C CA . HIS A 1 73 ? 21.366 6.766 -2.285 1.00 93.50 73 HIS A CA 1
ATOM 543 C C . HIS A 1 73 ? 21.432 7.156 -0.799 1.00 93.50 73 HIS A C 1
ATOM 545 O O . HIS A 1 73 ? 20.816 6.521 0.057 1.00 93.50 73 HIS A O 1
ATOM 551 N N . THR A 1 74 ? 22.122 8.250 -0.463 1.00 93.25 74 THR A N 1
ATOM 552 C CA . THR A 1 74 ? 22.287 8.699 0.936 1.00 93.25 74 THR A CA 1
ATOM 553 C C . THR A 1 74 ? 20.947 8.962 1.627 1.00 93.25 74 THR A C 1
ATOM 555 O O . THR A 1 74 ? 20.744 8.531 2.762 1.00 93.25 74 THR A O 1
ATOM 558 N N . ALA A 1 75 ? 20.000 9.580 0.911 1.00 95.56 75 ALA A N 1
ATOM 559 C CA . ALA A 1 75 ? 18.645 9.822 1.410 1.00 95.56 75 ALA A CA 1
ATOM 560 C C . ALA A 1 75 ? 17.902 8.532 1.802 1.00 95.56 75 ALA A C 1
ATOM 562 O O . ALA A 1 75 ? 17.134 8.561 2.759 1.00 95.56 75 ALA A O 1
ATOM 563 N N . PHE A 1 76 ? 18.156 7.397 1.134 1.00 96.12 76 PHE A N 1
ATOM 564 C CA . PHE A 1 76 ? 17.519 6.123 1.481 1.00 96.12 76 PHE A CA 1
ATOM 565 C C . PHE A 1 76 ? 17.835 5.730 2.929 1.00 96.12 76 PHE A C 1
ATOM 567 O O . PHE A 1 76 ? 16.935 5.386 3.691 1.00 96.12 76 PHE A O 1
ATOM 574 N N . ARG A 1 77 ? 19.104 5.861 3.344 1.00 94.56 77 ARG A N 1
ATOM 575 C CA . ARG A 1 77 ? 19.544 5.558 4.716 1.00 94.56 77 ARG A CA 1
ATOM 576 C C . ARG A 1 77 ? 18.917 6.495 5.744 1.00 94.56 77 ARG A C 1
ATOM 578 O O . ARG A 1 77 ? 18.503 6.034 6.803 1.00 94.56 77 ARG A O 1
ATOM 585 N N . SER A 1 78 ? 18.838 7.790 5.436 1.00 95.94 78 SER A N 1
ATOM 586 C CA . SER A 1 78 ? 18.219 8.783 6.323 1.00 95.94 78 SER A CA 1
ATOM 587 C C . SER A 1 78 ? 16.724 8.533 6.509 1.00 95.94 78 SER A C 1
ATOM 589 O O . SER A 1 78 ? 16.232 8.595 7.632 1.00 95.94 78 SER A O 1
ATOM 591 N N . ILE A 1 79 ? 16.016 8.209 5.424 1.00 96.62 79 ILE A N 1
ATOM 592 C CA . ILE A 1 79 ? 14.593 7.872 5.466 1.00 96.62 79 ILE A CA 1
ATOM 593 C C . ILE A 1 79 ? 14.386 6.591 6.279 1.00 96.62 79 ILE A C 1
ATOM 595 O O . ILE A 1 79 ? 13.594 6.608 7.218 1.00 96.62 79 ILE A O 1
ATOM 599 N N . LEU A 1 80 ? 15.138 5.524 5.975 1.00 95.31 80 LEU A N 1
ATOM 600 C CA . LEU A 1 80 ? 15.065 4.250 6.695 1.00 95.31 80 LEU A CA 1
ATOM 601 C C . LEU A 1 80 ? 15.271 4.458 8.199 1.00 95.31 80 LEU A C 1
ATOM 603 O O . LEU A 1 80 ? 14.426 4.062 8.991 1.00 95.31 80 LEU A O 1
ATOM 607 N N . ALA A 1 81 ? 16.339 5.154 8.597 1.00 94.56 81 ALA A N 1
ATOM 608 C CA . ALA A 1 81 ? 16.615 5.444 10.003 1.00 94.56 81 ALA A CA 1
ATOM 609 C C . ALA A 1 81 ? 15.484 6.228 10.692 1.00 94.56 81 ALA A C 1
ATOM 611 O O . ALA A 1 81 ? 15.224 6.011 11.873 1.00 94.56 81 ALA A O 1
ATOM 612 N N . GLY A 1 82 ? 14.807 7.122 9.963 1.00 94.44 82 GLY A N 1
ATOM 613 C CA . GLY A 1 82 ? 13.688 7.904 10.486 1.00 94.44 82 GLY A CA 1
ATOM 614 C C . GLY A 1 82 ? 12.406 7.096 10.692 1.00 94.44 82 GLY A C 1
ATOM 615 O O . GLY A 1 82 ? 11.665 7.379 11.631 1.00 94.44 82 GLY A O 1
ATOM 616 N N . ILE A 1 83 ? 12.137 6.096 9.846 1.00 93.38 83 ILE A N 1
ATOM 617 C CA . ILE A 1 83 ? 10.881 5.332 9.900 1.00 93.38 83 ILE A CA 1
ATOM 618 C C . ILE A 1 83 ? 11.007 3.962 10.573 1.00 93.38 83 ILE A C 1
ATOM 620 O O . ILE A 1 83 ? 10.003 3.453 11.063 1.00 93.38 83 ILE A O 1
ATOM 624 N N . SER A 1 84 ? 12.205 3.372 10.646 1.00 90.88 84 SER A N 1
ATOM 625 C CA . SER A 1 84 ? 12.424 2.075 11.304 1.00 90.88 84 SER A CA 1
ATOM 626 C C . SER A 1 84 ? 11.902 2.013 12.745 1.00 90.88 84 SER A C 1
ATOM 628 O O . SER A 1 84 ? 11.301 0.999 13.085 1.00 90.88 84 SER A O 1
ATOM 630 N N . PRO A 1 85 ? 12.036 3.059 13.591 1.00 92.31 85 PRO A N 1
ATOM 631 C CA . PRO A 1 85 ? 11.484 3.037 14.950 1.00 92.31 85 PRO A CA 1
ATOM 632 C C . PRO A 1 85 ? 9.952 2.964 15.021 1.00 92.31 85 PRO A C 1
ATOM 634 O O . PRO A 1 85 ? 9.409 2.738 16.097 1.00 92.31 85 PRO A O 1
ATOM 637 N N . LEU A 1 86 ? 9.257 3.207 13.906 1.00 89.69 86 LEU A N 1
ATOM 638 C CA . LEU A 1 86 ? 7.796 3.174 13.818 1.00 89.69 86 LEU A CA 1
ATOM 639 C C . LEU A 1 86 ? 7.267 1.821 13.326 1.00 89.69 86 LEU A C 1
ATOM 641 O O . LEU A 1 86 ? 6.053 1.628 13.312 1.00 89.69 86 LEU A O 1
ATOM 645 N N . ALA A 1 87 ? 8.152 0.925 12.881 1.00 85.00 87 ALA A N 1
ATOM 646 C CA . ALA A 1 87 ? 7.777 -0.318 12.228 1.00 85.00 87 ALA A CA 1
ATOM 647 C C . ALA A 1 87 ? 7.730 -1.490 13.210 1.00 85.00 87 ALA A C 1
ATOM 649 O O . ALA A 1 87 ? 8.745 -1.836 13.812 1.00 85.00 87 ALA A O 1
ATOM 650 N N . ASP A 1 88 ? 6.561 -2.121 13.334 1.00 83.06 88 ASP A N 1
ATOM 651 C CA . ASP A 1 88 ? 6.342 -3.289 14.195 1.00 83.06 88 ASP A CA 1
ATOM 652 C C . ASP A 1 88 ? 5.041 -4.036 13.795 1.00 83.06 88 ASP A C 1
ATOM 654 O O . ASP A 1 88 ? 4.028 -3.379 13.527 1.00 83.06 88 ASP A O 1
ATOM 658 N N . PRO A 1 89 ? 4.998 -5.386 13.733 1.00 86.38 89 PRO A N 1
ATOM 659 C CA . PRO A 1 89 ? 6.124 -6.321 13.696 1.00 86.38 89 PRO A CA 1
ATOM 660 C C . PRO A 1 89 ? 6.771 -6.416 12.301 1.00 86.38 89 PRO A C 1
ATOM 662 O O . PRO A 1 89 ? 6.066 -6.307 11.286 1.00 86.38 89 PRO A O 1
ATOM 665 N N . PRO A 1 90 ? 8.094 -6.672 12.229 1.00 87.50 90 PRO A N 1
ATOM 666 C CA . PRO A 1 90 ? 8.811 -6.842 10.970 1.00 87.50 90 PRO A CA 1
ATOM 667 C C . PRO A 1 90 ? 8.408 -8.158 10.294 1.00 87.50 90 PRO A C 1
ATOM 669 O O . PRO A 1 90 ? 8.578 -9.233 10.867 1.00 87.50 90 PRO A O 1
ATOM 672 N N . ARG A 1 91 ? 7.861 -8.077 9.077 1.00 91.75 91 ARG A N 1
ATOM 673 C CA . ARG A 1 91 ? 7.340 -9.250 8.349 1.00 91.75 91 ARG A CA 1
ATOM 674 C C . ARG A 1 91 ? 7.439 -9.189 6.823 1.00 91.75 91 ARG A C 1
ATOM 676 O O . ARG A 1 91 ? 7.243 -10.215 6.189 1.00 91.75 91 ARG A O 1
ATOM 683 N N . VAL A 1 92 ? 7.733 -8.024 6.242 1.00 96.12 92 VAL A N 1
ATOM 684 C CA . VAL A 1 92 ? 7.897 -7.839 4.790 1.00 96.12 92 VAL A CA 1
ATOM 685 C C . VAL A 1 92 ? 9.282 -7.277 4.486 1.00 96.12 92 VAL A C 1
ATOM 687 O O . VAL A 1 92 ? 9.789 -6.411 5.205 1.00 96.12 92 VAL A O 1
ATOM 690 N N . THR A 1 93 ? 9.895 -7.759 3.410 1.00 96.19 93 THR A N 1
ATOM 691 C CA . THR A 1 93 ? 11.263 -7.441 3.013 1.00 96.19 93 THR A CA 1
ATOM 692 C C . THR A 1 93 ? 11.377 -6.046 2.391 1.00 96.19 93 THR A C 1
ATOM 694 O O . THR A 1 93 ? 10.622 -5.654 1.495 1.00 96.19 93 THR A O 1
ATOM 697 N N . VAL A 1 94 ? 12.404 -5.305 2.814 1.00 96.81 94 VAL A N 1
ATOM 698 C CA . VAL A 1 94 ? 12.924 -4.149 2.074 1.00 96.81 94 VAL A CA 1
ATOM 699 C C . VAL A 1 94 ? 14.062 -4.641 1.184 1.00 96.81 94 VAL A C 1
ATOM 701 O O . VAL A 1 94 ? 15.088 -5.107 1.677 1.00 96.81 94 VAL A O 1
ATOM 704 N N . LEU A 1 95 ? 13.889 -4.573 -0.136 1.00 95.94 95 LEU A N 1
ATOM 705 C CA . LEU A 1 95 ? 14.863 -5.129 -1.072 1.00 95.94 95 LEU A CA 1
ATOM 706 C C . LEU A 1 95 ? 16.219 -4.424 -0.942 1.00 95.94 95 LEU A C 1
ATOM 708 O O . LEU A 1 95 ? 16.300 -3.198 -0.909 1.00 95.94 95 LEU A O 1
ATOM 712 N N . GLY A 1 96 ? 17.294 -5.214 -0.895 1.00 92.44 96 GLY A N 1
ATOM 713 C CA . GLY A 1 96 ? 18.661 -4.707 -0.733 1.00 92.44 96 GLY A CA 1
ATOM 714 C C . GLY A 1 96 ? 19.026 -4.300 0.701 1.00 92.44 96 GLY A C 1
ATOM 715 O O . GLY A 1 96 ? 20.105 -3.752 0.915 1.00 92.44 96 GLY A O 1
ATOM 716 N N . VAL A 1 97 ? 18.165 -4.577 1.684 1.00 91.44 97 VAL A N 1
ATOM 717 C CA . VAL A 1 97 ? 18.409 -4.317 3.108 1.00 91.44 97 VAL A CA 1
ATOM 718 C C . VAL A 1 97 ? 18.220 -5.616 3.892 1.00 91.44 97 VAL A C 1
ATOM 720 O O . VAL A 1 97 ? 17.303 -6.382 3.626 1.00 91.44 97 VAL A O 1
ATOM 723 N N . GLU A 1 98 ? 19.071 -5.870 4.888 1.00 84.31 98 GLU A N 1
ATOM 724 C CA . GLU A 1 98 ? 18.992 -7.086 5.725 1.00 84.31 98 GLU A CA 1
ATOM 725 C C . GLU A 1 98 ? 17.787 -7.109 6.685 1.00 84.31 98 GLU A C 1
ATOM 727 O O . GLU A 1 98 ? 17.518 -8.123 7.321 1.00 84.31 98 GLU A O 1
ATOM 732 N N . HIS A 1 99 ? 17.068 -5.993 6.814 1.00 75.81 99 HIS A N 1
ATOM 733 C CA . HIS A 1 99 ? 15.999 -5.818 7.791 1.00 75.81 99 HIS A CA 1
ATOM 734 C C . HIS A 1 99 ? 14.631 -5.835 7.105 1.00 75.81 99 HIS A C 1
ATOM 736 O O . HIS A 1 99 ? 14.405 -5.123 6.125 1.00 75.81 99 HIS A O 1
ATOM 742 N N . ALA A 1 100 ? 13.708 -6.611 7.670 1.00 87.06 100 ALA A N 1
ATOM 743 C CA . ALA A 1 100 ? 12.291 -6.544 7.340 1.00 87.06 100 ALA A CA 1
ATOM 744 C C . ALA A 1 100 ? 11.609 -5.392 8.098 1.00 87.06 100 ALA A C 1
ATOM 746 O O . ALA A 1 100 ? 12.070 -4.958 9.155 1.00 87.06 100 ALA A O 1
ATOM 747 N N . MET A 1 101 ? 10.489 -4.916 7.564 1.00 94.25 101 MET A N 1
ATOM 748 C CA . MET A 1 101 ? 9.624 -3.910 8.184 1.00 94.25 101 MET A CA 1
ATOM 749 C C . MET A 1 101 ? 8.184 -4.424 8.248 1.00 94.25 101 MET A C 1
ATOM 751 O O . MET A 1 101 ? 7.874 -5.518 7.767 1.00 94.25 101 MET A O 1
ATOM 755 N N . ASP A 1 102 ? 7.283 -3.650 8.852 1.00 95.31 102 ASP A N 1
ATOM 756 C CA . ASP A 1 102 ? 5.858 -3.875 8.631 1.00 95.31 102 ASP A CA 1
ATOM 757 C C . ASP A 1 102 ? 5.507 -3.678 7.139 1.00 95.31 102 ASP A C 1
ATOM 759 O O . ASP A 1 102 ? 6.253 -3.057 6.375 1.00 95.31 102 ASP A O 1
ATOM 763 N N . ILE A 1 103 ? 4.352 -4.199 6.718 1.00 96.56 103 ILE A N 1
ATOM 764 C CA . ILE A 1 103 ? 3.905 -4.169 5.316 1.00 96.56 103 ILE A CA 1
ATOM 765 C C . ILE A 1 103 ? 3.878 -2.757 4.700 1.00 96.56 103 ILE A C 1
ATOM 767 O O . ILE A 1 103 ? 4.208 -2.582 3.527 1.00 96.56 103 ILE A O 1
ATOM 771 N N . LEU A 1 104 ? 3.495 -1.740 5.479 1.00 97.31 104 LEU A N 1
ATOM 772 C CA . LEU A 1 104 ? 3.364 -0.361 5.018 1.00 97.31 104 LEU A CA 1
ATOM 773 C C . LEU A 1 104 ? 4.738 0.303 4.901 1.00 97.31 104 LEU A C 1
ATOM 775 O O . LEU A 1 104 ? 4.999 0.997 3.917 1.00 97.31 104 LEU A O 1
ATOM 779 N N . GLY A 1 105 ? 5.611 0.071 5.882 1.00 97.06 105 GLY A N 1
ATOM 780 C CA . GLY A 1 105 ? 6.995 0.529 5.888 1.00 97.06 105 GLY A CA 1
ATOM 781 C C . GLY A 1 105 ? 7.812 -0.094 4.759 1.00 97.06 105 GLY A C 1
ATOM 782 O O . GLY A 1 105 ? 8.507 0.624 4.040 1.00 97.06 105 GLY A O 1
ATOM 783 N N . ALA A 1 106 ? 7.668 -1.401 4.529 1.00 97.38 106 ALA A N 1
ATOM 784 C CA . ALA A 1 106 ? 8.387 -2.096 3.468 1.00 97.38 106 ALA A CA 1
ATOM 785 C C . ALA A 1 106 ? 7.968 -1.616 2.071 1.00 97.38 106 ALA A C 1
ATOM 787 O O . ALA A 1 106 ? 8.819 -1.276 1.246 1.00 97.38 106 ALA A O 1
ATOM 788 N N . ALA A 1 107 ? 6.659 -1.499 1.819 1.00 97.94 107 ALA A N 1
ATOM 789 C CA . ALA A 1 107 ? 6.145 -0.952 0.564 1.00 97.94 107 ALA A CA 1
ATOM 790 C C . ALA A 1 107 ? 6.608 0.493 0.331 1.00 97.94 107 ALA A C 1
ATOM 792 O O . ALA A 1 107 ? 7.011 0.845 -0.779 1.00 97.94 107 ALA A O 1
ATOM 793 N N . PHE A 1 108 ? 6.588 1.318 1.384 1.00 97.94 108 PHE A N 1
ATOM 794 C CA . PHE A 1 108 ? 7.082 2.688 1.335 1.00 97.94 108 PHE A CA 1
ATOM 795 C C . PHE A 1 108 ? 8.566 2.735 0.944 1.00 97.94 108 PHE A C 1
ATOM 797 O O . PHE A 1 108 ? 8.918 3.436 -0.005 1.00 97.94 108 PHE A O 1
ATOM 804 N N . MET A 1 109 ? 9.427 1.979 1.637 1.00 97.75 109 MET A N 1
ATOM 805 C CA . MET A 1 109 ? 10.874 1.996 1.398 1.00 97.75 109 MET A CA 1
ATOM 806 C C . MET A 1 109 ? 11.242 1.470 0.018 1.00 97.75 109 MET A C 1
ATOM 808 O O . MET A 1 109 ? 12.062 2.085 -0.660 1.00 97.75 109 MET A O 1
ATOM 812 N N . ASN A 1 110 ? 10.612 0.381 -0.422 1.00 97.69 110 ASN A N 1
ATOM 813 C CA . ASN A 1 110 ? 10.830 -0.169 -1.755 1.00 97.69 110 ASN A CA 1
ATOM 814 C C . ASN A 1 110 ? 10.457 0.871 -2.829 1.00 97.69 110 ASN A C 1
ATOM 816 O O . ASN A 1 110 ? 11.285 1.231 -3.668 1.00 97.69 110 ASN A O 1
ATOM 820 N N . ALA A 1 111 ? 9.255 1.449 -2.767 1.00 97.38 111 ALA A N 1
ATOM 821 C CA . ALA A 1 111 ? 8.823 2.444 -3.750 1.00 97.38 111 ALA A CA 1
ATOM 822 C C . ALA A 1 111 ? 9.686 3.722 -3.730 1.00 97.38 111 ALA A C 1
ATOM 824 O O . ALA A 1 111 ? 10.024 4.260 -4.788 1.00 97.38 111 ALA A O 1
ATOM 825 N N . ALA A 1 112 ? 10.076 4.193 -2.540 1.00 96.62 112 ALA A N 1
ATOM 826 C CA . ALA A 1 112 ? 10.968 5.338 -2.390 1.00 96.62 112 ALA A CA 1
ATOM 827 C C . ALA A 1 112 ? 12.362 5.048 -2.966 1.00 96.62 112 ALA A C 1
ATOM 829 O O . ALA A 1 112 ? 12.889 5.868 -3.715 1.00 96.62 112 ALA A O 1
ATOM 830 N N . GLY A 1 113 ? 12.931 3.870 -2.690 1.00 95.69 113 GLY A N 1
ATOM 831 C CA . GLY A 1 113 ? 14.206 3.425 -3.257 1.00 95.69 113 GLY A CA 1
ATOM 832 C C . GLY A 1 113 ? 14.192 3.436 -4.784 1.00 95.69 113 GLY A C 1
ATOM 833 O O . GLY A 1 113 ? 15.033 4.089 -5.400 1.00 95.69 113 GLY A O 1
ATOM 834 N N . ALA A 1 114 ? 13.179 2.823 -5.400 1.00 94.62 114 ALA A N 1
ATOM 835 C CA . ALA A 1 114 ? 13.042 2.817 -6.857 1.00 94.62 114 ALA A CA 1
ATOM 836 C C . ALA A 1 114 ? 12.980 4.231 -7.454 1.00 94.62 114 ALA A C 1
ATOM 838 O O . ALA A 1 114 ? 13.659 4.535 -8.436 1.00 94.62 114 ALA A O 1
ATOM 839 N N . SER A 1 115 ? 12.226 5.131 -6.819 1.00 93.62 115 SER A N 1
ATOM 840 C CA . SER A 1 115 ? 12.144 6.525 -7.256 1.00 93.62 115 SER A CA 1
ATOM 841 C C . SER A 1 115 ? 13.454 7.300 -7.063 1.00 93.62 115 SER A C 1
ATOM 843 O O . SER A 1 115 ? 13.749 8.178 -7.874 1.00 93.62 115 SER A O 1
ATOM 845 N N . LEU A 1 116 ? 14.238 7.007 -6.018 1.00 93.06 116 LEU A N 1
ATOM 846 C CA . LEU A 1 116 ? 15.564 7.607 -5.824 1.00 93.06 116 LEU A CA 1
ATOM 847 C C . LEU A 1 116 ? 16.526 7.171 -6.933 1.00 93.06 116 LEU A C 1
ATOM 849 O O . LEU A 1 116 ? 17.244 8.014 -7.464 1.00 93.06 116 LEU A O 1
ATOM 853 N N . CYS A 1 117 ? 16.507 5.895 -7.329 1.00 89.19 117 CYS A N 1
ATOM 854 C CA . CYS A 1 117 ? 17.315 5.399 -8.446 1.00 89.19 117 CYS A CA 1
ATOM 855 C C . CYS A 1 117 ? 16.963 6.103 -9.766 1.00 89.19 117 CYS A C 1
ATOM 857 O O . CYS A 1 117 ? 17.854 6.602 -10.449 1.00 89.19 117 CYS A O 1
ATOM 859 N N . GLN A 1 118 ? 15.675 6.247 -10.091 1.00 78.00 118 GLN A N 1
ATOM 860 C CA . GLN A 1 118 ? 15.252 6.931 -11.321 1.00 78.00 118 GLN A CA 1
ATOM 861 C C . GLN A 1 118 ? 15.702 8.398 -11.380 1.00 78.00 118 GLN A C 1
ATOM 863 O O . GLN A 1 118 ? 16.013 8.909 -12.452 1.00 78.00 118 GLN A O 1
ATOM 868 N N . SER A 1 119 ? 15.757 9.097 -10.242 1.00 59.84 119 SER A N 1
ATOM 869 C CA . SER A 1 119 ? 16.268 10.474 -10.235 1.00 59.84 119 SER A CA 1
ATOM 870 C C . SER A 1 119 ? 17.733 10.587 -10.687 1.00 59.84 119 SER A C 1
ATOM 872 O O . SER A 1 119 ? 18.165 11.677 -11.055 1.00 59.84 119 SER A O 1
ATOM 874 N N . GLN A 1 120 ? 18.469 9.469 -10.691 1.00 57.03 120 GLN A N 1
ATOM 875 C CA . GLN A 1 120 ? 19.857 9.364 -11.141 1.00 57.03 120 GLN A CA 1
ATOM 876 C C . GLN A 1 120 ? 19.962 8.845 -12.588 1.00 57.03 120 GLN A C 1
ATOM 878 O O . GLN A 1 120 ? 20.784 9.351 -13.348 1.00 57.03 120 GLN A O 1
ATOM 883 N N . ASP A 1 121 ? 19.101 7.900 -12.990 1.00 54.34 121 ASP A N 1
ATOM 884 C CA . ASP A 1 121 ? 19.113 7.263 -14.313 1.00 54.34 121 ASP A CA 1
ATOM 885 C C . ASP A 1 121 ? 17.814 7.536 -15.093 1.00 54.34 121 ASP A C 1
ATOM 887 O O . ASP A 1 121 ? 16.747 7.004 -14.793 1.00 54.34 121 ASP A O 1
ATOM 891 N N . SER A 1 122 ? 17.905 8.326 -16.168 1.00 49.81 122 SER A N 1
ATOM 892 C CA . SER A 1 122 ? 16.789 8.694 -17.072 1.00 49.81 122 SER A CA 1
ATOM 893 C C . SER A 1 122 ? 16.146 7.535 -17.876 1.00 49.81 122 SER A C 1
ATOM 895 O O . SER A 1 122 ? 15.478 7.774 -18.880 1.00 49.81 122 SER A O 1
ATOM 897 N N . LEU A 1 123 ? 16.359 6.276 -17.477 1.00 42.03 123 LEU A N 1
ATOM 898 C CA . LEU A 1 123 ? 16.140 5.087 -18.309 1.00 42.03 123 LEU A CA 1
ATOM 899 C C . LEU A 1 123 ? 14.738 4.456 -18.206 1.00 42.03 123 LEU A C 1
ATOM 901 O O . LEU A 1 123 ? 14.365 3.716 -19.115 1.00 42.03 123 LEU A O 1
ATOM 905 N N . SER A 1 124 ? 13.930 4.761 -17.183 1.00 46.19 124 SER A N 1
ATOM 906 C CA . SER A 1 124 ? 12.527 4.312 -17.112 1.00 46.19 124 SER A CA 1
ATOM 907 C C . SER A 1 124 ? 11.571 5.476 -16.844 1.00 46.19 124 SER A C 1
ATOM 909 O O . SER A 1 124 ? 11.825 6.351 -16.017 1.00 46.19 124 SER A O 1
ATOM 911 N N . SER A 1 125 ? 10.474 5.542 -17.602 1.00 51.56 125 SER A N 1
ATOM 912 C CA . SER A 1 125 ? 9.713 6.784 -17.782 1.00 51.56 125 SER A CA 1
ATOM 913 C C . SER A 1 125 ? 8.617 7.050 -16.743 1.00 51.56 125 SER A C 1
ATOM 915 O O . SER A 1 125 ? 7.988 8.104 -16.822 1.00 51.56 125 SER A O 1
ATOM 917 N N . ASP A 1 126 ? 8.337 6.144 -15.791 1.00 66.25 126 ASP A N 1
ATOM 918 C CA . ASP A 1 126 ? 7.137 6.288 -14.951 1.00 66.25 126 ASP A CA 1
ATOM 919 C C . ASP A 1 126 ? 7.268 5.828 -13.485 1.00 66.25 126 ASP A C 1
ATOM 921 O O . ASP A 1 126 ? 7.190 4.640 -13.168 1.00 66.25 126 ASP A O 1
ATOM 925 N N . CYS A 1 127 ? 7.356 6.795 -12.558 1.00 69.50 127 CYS A N 1
ATOM 926 C CA . CYS A 1 127 ? 7.374 6.538 -11.109 1.00 69.50 127 CYS A CA 1
ATOM 927 C C . CYS A 1 127 ? 6.092 5.870 -10.597 1.00 69.50 127 CYS A C 1
ATOM 929 O O . CYS A 1 127 ? 6.097 5.284 -9.514 1.00 69.50 127 CYS A O 1
ATOM 931 N N . ARG A 1 128 ? 4.978 5.978 -11.336 1.00 78.19 128 ARG A N 1
ATOM 932 C CA . ARG A 1 128 ? 3.687 5.398 -10.936 1.00 78.19 128 ARG A CA 1
ATOM 933 C C . ARG A 1 128 ? 3.784 3.874 -10.845 1.00 78.19 128 ARG A C 1
ATOM 935 O O . ARG A 1 128 ? 3.192 3.282 -9.945 1.00 78.19 128 ARG A O 1
ATOM 942 N N . ASN A 1 129 ? 4.610 3.259 -11.692 1.00 85.00 129 ASN A N 1
ATOM 943 C CA . ASN A 1 129 ? 4.830 1.813 -11.706 1.00 85.00 129 ASN A CA 1
ATOM 944 C C . ASN A 1 129 ? 5.566 1.328 -10.451 1.00 85.00 129 ASN A C 1
ATOM 946 O O . ASN A 1 129 ? 5.294 0.232 -9.966 1.00 85.00 129 ASN A O 1
ATOM 950 N N . PHE A 1 130 ? 6.453 2.146 -9.876 1.00 94.12 130 PHE A N 1
ATOM 951 C CA . PHE A 1 130 ? 7.195 1.769 -8.671 1.00 94.12 130 PHE A CA 1
ATOM 952 C C . PHE A 1 130 ? 6.281 1.619 -7.460 1.00 94.12 130 PHE A C 1
ATOM 954 O O . PHE A 1 130 ? 6.422 0.657 -6.709 1.00 94.12 130 PHE A O 1
ATOM 961 N N . ALA A 1 131 ? 5.308 2.524 -7.304 1.00 96.38 131 ALA A N 1
ATOM 962 C CA . ALA A 1 131 ? 4.318 2.417 -6.240 1.00 96.38 131 ALA A CA 1
ATOM 963 C C . ALA A 1 131 ? 3.458 1.151 -6.390 1.00 96.38 131 ALA A C 1
ATOM 965 O O . ALA A 1 131 ? 3.229 0.448 -5.407 1.00 96.38 131 ALA A O 1
ATOM 966 N N . VAL A 1 132 ? 3.039 0.830 -7.622 1.00 97.00 132 VAL A N 1
ATOM 967 C CA . VAL A 1 132 ? 2.281 -0.391 -7.944 1.00 97.00 132 VAL A CA 1
ATOM 968 C C . VAL A 1 132 ? 3.064 -1.644 -7.568 1.00 97.00 132 VAL A C 1
ATOM 970 O O . VAL A 1 132 ? 2.563 -2.475 -6.814 1.00 97.00 132 VAL A O 1
ATOM 973 N N . VAL A 1 133 ? 4.290 -1.784 -8.078 1.00 97.94 133 VAL A N 1
ATOM 974 C CA . VAL A 1 133 ? 5.082 -3.003 -7.880 1.00 97.94 133 VAL A CA 1
ATOM 975 C C . VAL A 1 133 ? 5.490 -3.160 -6.419 1.00 97.94 133 VAL A C 1
ATOM 977 O O . VAL A 1 133 ? 5.407 -4.266 -5.894 1.00 97.94 133 VAL A O 1
ATOM 980 N N . ALA A 1 134 ? 5.873 -2.077 -5.736 1.00 98.31 134 ALA A N 1
ATOM 981 C CA . ALA A 1 134 ? 6.218 -2.132 -4.317 1.00 98.31 134 ALA A CA 1
ATOM 982 C C . ALA A 1 134 ? 5.026 -2.556 -3.454 1.00 98.31 134 ALA A C 1
ATOM 984 O O . ALA A 1 134 ? 5.183 -3.389 -2.563 1.00 98.31 134 ALA A O 1
ATOM 985 N N . ALA A 1 135 ? 3.835 -2.014 -3.735 1.00 98.56 135 ALA A N 1
ATOM 986 C CA . ALA A 1 135 ? 2.626 -2.386 -3.015 1.00 98.56 135 ALA A CA 1
ATOM 987 C C . ALA A 1 135 ? 2.236 -3.847 -3.272 1.00 98.56 135 ALA A C 1
ATOM 989 O O . ALA A 1 135 ? 1.938 -4.584 -2.334 1.00 98.56 135 ALA A O 1
ATOM 990 N N . ALA A 1 136 ? 2.289 -4.277 -4.536 1.00 98.44 136 ALA A N 1
ATOM 991 C CA . ALA A 1 136 ? 1.998 -5.650 -4.927 1.00 98.44 136 ALA A CA 1
ATOM 992 C C . ALA A 1 136 ? 2.963 -6.642 -4.265 1.00 98.44 136 ALA A C 1
ATOM 994 O O . ALA A 1 136 ? 2.523 -7.630 -3.688 1.00 98.44 136 ALA A O 1
ATOM 995 N N . LEU A 1 137 ? 4.269 -6.357 -4.305 1.00 98.44 137 LEU A N 1
ATOM 996 C CA . LEU A 1 137 ? 5.299 -7.200 -3.703 1.00 98.44 137 LEU A CA 1
ATOM 997 C C . LEU A 1 137 ? 5.105 -7.323 -2.189 1.00 98.44 137 LEU A C 1
ATOM 999 O O . LEU A 1 137 ? 5.113 -8.435 -1.672 1.00 98.44 137 LEU A O 1
ATOM 1003 N N . ALA A 1 138 ? 4.865 -6.204 -1.499 1.00 98.25 138 ALA A N 1
ATOM 1004 C CA . ALA A 1 138 ? 4.676 -6.204 -0.053 1.00 98.25 138 ALA A CA 1
ATOM 1005 C C . ALA A 1 138 ? 3.456 -7.029 0.381 1.00 98.25 138 ALA A C 1
ATOM 1007 O O . ALA A 1 138 ? 3.543 -7.821 1.316 1.00 98.25 138 ALA A O 1
ATOM 1008 N N . VAL A 1 139 ? 2.321 -6.879 -0.312 1.00 98.38 139 VAL A N 1
ATOM 1009 C CA . VAL A 1 139 ? 1.105 -7.653 -0.013 1.00 98.38 139 VAL A CA 1
ATOM 1010 C C . VAL A 1 139 ? 1.259 -9.116 -0.420 1.00 98.38 139 VAL A C 1
ATOM 1012 O O . VAL A 1 139 ? 0.749 -9.989 0.277 1.00 98.38 139 VAL A O 1
ATOM 1015 N N . ALA A 1 140 ? 1.949 -9.401 -1.525 1.00 98.12 140 ALA A N 1
ATOM 1016 C CA . ALA A 1 140 ? 2.202 -10.766 -1.966 1.00 98.12 140 ALA A CA 1
ATOM 1017 C C . ALA A 1 140 ? 3.086 -11.525 -0.969 1.00 98.12 140 ALA A C 1
ATOM 1019 O O . ALA A 1 140 ? 2.764 -12.660 -0.632 1.00 98.12 140 ALA A O 1
ATOM 1020 N N . GLU A 1 141 ? 4.149 -10.898 -0.461 1.00 97.75 141 GLU A N 1
ATOM 1021 C CA . GLU A 1 141 ? 5.015 -11.482 0.567 1.00 97.75 141 GLU A CA 1
ATOM 1022 C C . GLU A 1 141 ? 4.254 -11.712 1.879 1.00 97.75 141 GLU A C 1
ATOM 1024 O O . GLU A 1 141 ? 4.228 -12.83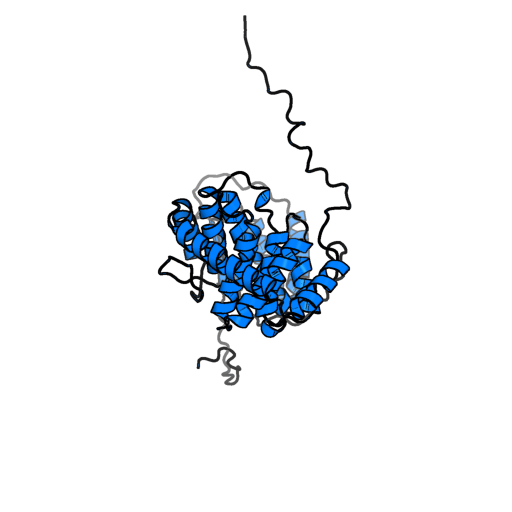6 2.373 1.00 97.75 141 GLU A O 1
ATOM 1029 N N . ASP A 1 142 ? 3.541 -10.694 2.381 1.00 96.00 142 ASP A N 1
ATOM 1030 C CA . ASP A 1 142 ? 2.720 -10.776 3.606 1.00 96.00 142 ASP A CA 1
ATOM 1031 C C . ASP A 1 142 ? 1.692 -11.922 3.555 1.00 96.00 142 ASP A C 1
ATOM 1033 O O . ASP A 1 142 ? 1.329 -12.504 4.576 1.00 96.00 142 ASP A O 1
ATOM 1037 N N . ARG A 1 143 ? 1.233 -12.272 2.348 1.00 95.38 143 ARG A N 1
ATOM 1038 C CA . ARG A 1 143 ? 0.220 -13.303 2.096 1.00 95.38 143 ARG A CA 1
ATOM 1039 C C . ARG A 1 143 ? 0.749 -14.638 1.599 1.00 95.38 143 ARG A C 1
ATOM 1041 O O . ARG A 1 143 ? -0.059 -15.546 1.419 1.00 95.38 143 ARG A O 1
ATOM 1048 N N . ASN A 1 144 ? 2.050 -14.770 1.358 1.00 95.94 144 ASN A N 1
ATOM 1049 C CA . ASN A 1 144 ? 2.626 -15.915 0.645 1.00 95.94 144 ASN A CA 1
ATOM 1050 C C . ASN A 1 144 ? 1.942 -16.185 -0.715 1.00 95.94 144 ASN A C 1
ATOM 1052 O O . ASN A 1 144 ? 1.670 -17.333 -1.070 1.00 95.94 144 ASN A O 1
ATOM 1056 N N . ALA A 1 145 ? 1.635 -15.126 -1.470 1.00 97.19 145 ALA A N 1
ATOM 1057 C CA . ALA A 1 145 ? 1.012 -15.238 -2.785 1.00 97.19 145 ALA A CA 1
ATOM 1058 C C . ALA A 1 145 ? 1.970 -15.854 -3.819 1.00 97.19 145 ALA A C 1
ATOM 1060 O O . ALA A 1 145 ? 3.192 -15.697 -3.770 1.00 97.19 145 ALA A O 1
ATOM 1061 N N . THR A 1 146 ? 1.403 -16.535 -4.808 1.00 97.00 146 THR A N 1
ATOM 1062 C CA . THR A 1 146 ? 2.139 -17.104 -5.935 1.00 97.00 146 THR A CA 1
ATOM 1063 C C . THR A 1 146 ? 2.624 -16.019 -6.900 1.00 97.00 146 THR A C 1
ATOM 1065 O O . THR A 1 146 ? 2.055 -14.932 -7.013 1.00 97.00 146 THR A O 1
ATOM 1068 N N . GLY A 1 147 ? 3.646 -16.339 -7.700 1.00 95.81 147 GLY A N 1
ATOM 1069 C CA . GLY A 1 147 ? 4.124 -15.424 -8.743 1.00 95.81 147 GLY A CA 1
ATOM 1070 C C . GLY A 1 147 ? 3.056 -15.069 -9.788 1.00 95.81 147 GLY A C 1
ATOM 1071 O O . GLY A 1 147 ? 3.071 -13.966 -10.326 1.00 95.81 147 GLY A O 1
ATOM 1072 N N . ALA A 1 148 ? 2.106 -15.971 -10.063 1.00 95.38 148 ALA A N 1
ATOM 1073 C CA . ALA A 1 148 ? 1.005 -15.707 -10.988 1.00 95.38 148 ALA A CA 1
ATOM 1074 C C . ALA A 1 148 ? 0.004 -14.689 -10.417 1.00 95.38 148 ALA A C 1
ATOM 1076 O O . ALA A 1 148 ? -0.440 -13.803 -11.148 1.00 95.38 148 ALA A O 1
ATOM 1077 N N . GLU A 1 149 ? -0.311 -14.775 -9.122 1.00 95.94 149 GLU A N 1
ATOM 1078 C CA . GLU A 1 149 ? -1.166 -13.804 -8.426 1.00 95.94 149 GLU A CA 1
ATOM 1079 C C . GLU A 1 149 ? -0.498 -12.427 -8.376 1.00 95.94 149 GLU A C 1
ATOM 1081 O O . GLU A 1 149 ? -1.113 -11.433 -8.765 1.00 95.94 149 GLU A O 1
ATOM 1086 N N . LEU A 1 150 ? 0.788 -12.375 -8.008 1.00 97.19 150 LEU A N 1
ATOM 1087 C CA . LEU A 1 150 ? 1.578 -11.142 -8.003 1.00 97.19 150 LEU A CA 1
ATOM 1088 C C . LEU A 1 150 ? 1.593 -10.467 -9.382 1.00 97.19 150 LEU A C 1
ATOM 1090 O O . LEU A 1 150 ? 1.276 -9.283 -9.506 1.00 97.19 150 LEU A O 1
ATOM 1094 N N . LEU A 1 151 ? 1.941 -11.209 -10.436 1.00 95.44 151 LEU A N 1
ATOM 1095 C CA . LEU A 1 151 ? 2.044 -10.641 -11.781 1.00 95.44 151 LEU A CA 1
ATOM 1096 C C . LEU A 1 151 ? 0.677 -10.266 -12.372 1.00 95.44 151 LEU A C 1
ATOM 1098 O O . LEU A 1 151 ? 0.599 -9.295 -13.127 1.00 95.44 151 LEU A O 1
ATOM 1102 N N . SER A 1 152 ? -0.396 -10.978 -12.014 1.00 94.06 152 SER A N 1
ATOM 1103 C CA . SER A 1 152 ? -1.764 -10.597 -12.398 1.00 94.06 152 SER A CA 1
ATOM 1104 C C . SER A 1 152 ? -2.174 -9.281 -11.755 1.00 94.06 152 SER A C 1
ATOM 1106 O O . SER A 1 152 ? -2.664 -8.397 -12.455 1.00 94.06 152 SER A O 1
ATOM 1108 N N . ALA A 1 153 ? -1.915 -9.126 -10.453 1.00 96.56 153 ALA A N 1
ATOM 1109 C CA . ALA A 1 153 ? -2.208 -7.904 -9.713 1.00 96.56 153 ALA A CA 1
ATOM 1110 C C . ALA A 1 153 ? -1.437 -6.700 -10.272 1.00 96.56 153 ALA A C 1
ATOM 1112 O O . ALA A 1 153 ? -2.016 -5.631 -10.457 1.00 96.56 153 ALA A O 1
ATOM 1113 N N . ILE A 1 154 ? -0.155 -6.880 -10.617 1.00 95.62 154 ILE A N 1
ATOM 1114 C CA . ILE A 1 154 ? 0.645 -5.845 -11.287 1.00 95.62 154 ILE A CA 1
ATOM 1115 C C . ILE A 1 154 ? 0.028 -5.486 -12.644 1.00 95.62 154 ILE A C 1
ATOM 1117 O O . ILE A 1 154 ? -0.149 -4.306 -12.931 1.00 95.62 154 ILE A O 1
ATOM 1121 N N . ALA A 1 155 ? -0.333 -6.472 -13.470 1.00 93.44 155 ALA A N 1
ATOM 1122 C CA . ALA A 1 155 ? -0.868 -6.223 -14.809 1.00 93.44 155 ALA A CA 1
ATOM 1123 C C . ALA A 1 155 ? -2.134 -5.348 -14.786 1.00 93.44 155 ALA A C 1
ATOM 1125 O O . ALA A 1 155 ? -2.201 -4.347 -15.500 1.00 93.44 155 ALA A O 1
ATOM 1126 N N . VAL A 1 156 ? -3.116 -5.683 -13.943 1.00 93.31 156 VAL A N 1
ATOM 1127 C CA . VAL A 1 156 ? -4.352 -4.887 -13.842 1.00 93.31 156 VAL A CA 1
ATOM 1128 C C . VAL A 1 156 ? -4.142 -3.533 -13.188 1.00 93.31 156 VAL A C 1
ATOM 1130 O O . VAL A 1 156 ? -4.785 -2.563 -13.577 1.00 93.31 156 VAL A O 1
ATOM 1133 N N . ALA A 1 157 ? -3.227 -3.438 -12.227 1.00 95.06 157 ALA A N 1
ATOM 1134 C CA . ALA A 1 157 ? -2.910 -2.172 -11.589 1.00 95.06 157 ALA A CA 1
ATOM 1135 C C . ALA A 1 157 ? -2.214 -1.196 -12.547 1.00 95.06 157 ALA A C 1
ATOM 1137 O O . ALA A 1 157 ? -2.472 0.002 -12.486 1.00 95.06 157 ALA A O 1
ATOM 1138 N N . LEU A 1 158 ? -1.373 -1.684 -13.463 1.00 91.31 158 LEU A N 1
ATOM 1139 C CA . LEU A 1 158 ? -0.775 -0.845 -14.505 1.00 91.31 158 LEU A CA 1
ATOM 1140 C C . LEU A 1 158 ? -1.830 -0.317 -15.486 1.00 91.31 158 LEU A C 1
ATOM 1142 O O . LEU A 1 158 ? -1.785 0.851 -15.866 1.00 91.31 158 LEU A O 1
ATOM 1146 N N . GLU A 1 159 ? -2.821 -1.135 -15.841 1.00 90.00 159 GLU A N 1
ATOM 1147 C CA . GLU A 1 159 ? -3.972 -0.672 -16.624 1.00 90.00 159 GLU A CA 1
ATOM 1148 C C . GLU A 1 159 ? -4.798 0.368 -15.844 1.00 90.00 159 GLU A C 1
ATOM 1150 O O . GLU A 1 159 ? -5.204 1.381 -16.410 1.00 90.00 159 GLU A O 1
ATOM 1155 N N . ALA A 1 160 ? -4.988 0.187 -14.532 1.00 89.62 160 ALA A N 1
ATOM 1156 C CA . ALA A 1 160 ? -5.643 1.176 -13.671 1.00 89.62 160 ALA A CA 1
ATOM 1157 C C . ALA A 1 160 ? -4.912 2.531 -13.673 1.00 89.62 160 ALA A C 1
ATOM 1159 O O . ALA A 1 160 ? -5.537 3.591 -13.780 1.00 89.62 160 ALA A O 1
ATOM 1160 N N . VAL A 1 161 ? -3.577 2.501 -13.613 1.00 89.88 161 VAL A N 1
ATOM 1161 C CA . VAL A 1 161 ? -2.725 3.692 -13.747 1.00 89.88 161 VAL A CA 1
ATOM 1162 C C . VAL A 1 161 ? -2.915 4.345 -15.117 1.00 89.88 161 VAL A C 1
ATOM 1164 O O . VAL A 1 161 ? -3.088 5.562 -15.189 1.00 89.88 161 VAL A O 1
ATOM 1167 N N . ALA A 1 162 ? -2.913 3.555 -16.194 1.00 86.94 162 ALA A N 1
ATOM 1168 C CA . ALA A 1 162 ? -3.083 4.056 -17.557 1.00 86.94 162 ALA A CA 1
ATOM 1169 C C . ALA A 1 162 ? -4.455 4.721 -17.761 1.00 86.94 162 ALA A C 1
ATOM 1171 O O . ALA A 1 162 ? -4.535 5.826 -18.300 1.00 86.94 162 ALA A O 1
ATOM 1172 N N . ARG A 1 163 ? -5.528 4.101 -17.253 1.00 86.00 163 ARG A N 1
ATOM 1173 C CA . ARG A 1 163 ? -6.898 4.642 -17.296 1.00 86.00 163 ARG A CA 1
ATOM 1174 C C . ARG A 1 163 ? -7.080 5.905 -16.468 1.00 86.00 163 ARG A C 1
ATOM 1176 O O . ARG A 1 163 ? -7.918 6.725 -16.810 1.00 86.00 163 ARG A O 1
ATOM 1183 N N . SER A 1 164 ? -6.238 6.108 -15.458 1.00 82.44 164 SER A N 1
ATOM 1184 C CA . SER A 1 164 ? -6.201 7.351 -14.683 1.00 82.44 164 SER A CA 1
ATOM 1185 C C . SER A 1 164 ? -5.568 8.527 -15.454 1.00 82.44 164 SER A C 1
ATOM 1187 O O . SER A 1 164 ? -5.441 9.608 -14.892 1.00 82.44 164 SER A O 1
ATOM 1189 N N . GLN A 1 165 ? -5.127 8.346 -16.711 1.00 79.31 165 GLN A N 1
ATOM 1190 C CA . GLN A 1 165 ? -4.691 9.400 -17.652 1.00 79.31 165 GLN A CA 1
ATOM 1191 C C . GLN A 1 165 ? -3.670 10.411 -17.097 1.00 79.31 165 GLN A C 1
ATOM 1193 O O . GLN A 1 165 ? -3.666 11.590 -17.441 1.00 79.31 165 GLN A O 1
ATOM 1198 N N . GLY A 1 166 ? -2.780 9.961 -16.212 1.00 72.44 166 GLY A N 1
ATOM 1199 C CA . GLY A 1 166 ? -1.767 10.825 -15.605 1.00 72.44 166 GLY A CA 1
ATOM 1200 C C . GLY A 1 166 ? -2.291 11.785 -14.533 1.00 72.44 166 GLY A C 1
ATOM 1201 O O . GLY A 1 166 ? -1.517 12.620 -14.063 1.00 72.44 166 GLY A O 1
ATOM 1202 N N . ARG A 1 167 ? -3.549 11.632 -14.098 1.00 81.06 167 ARG A N 1
ATOM 1203 C CA . ARG A 1 167 ? -4.110 12.339 -12.942 1.00 81.06 167 ARG A CA 1
ATOM 1204 C C . ARG A 1 167 ? -3.262 12.090 -11.697 1.00 81.06 167 ARG A C 1
ATOM 1206 O O . ARG A 1 167 ? -2.628 11.040 -11.543 1.00 81.06 167 ARG A O 1
ATOM 1213 N N . GLY A 1 168 ? -3.276 13.066 -10.789 1.00 82.19 168 GLY A N 1
ATOM 1214 C CA . GLY A 1 168 ? -2.386 13.095 -9.629 1.00 82.19 168 GLY A CA 1
ATOM 1215 C C . GLY A 1 168 ? -2.436 11.838 -8.764 1.00 82.19 168 GLY A C 1
ATOM 1216 O O . GLY A 1 168 ? -1.411 11.422 -8.232 1.00 82.19 168 GLY A O 1
ATOM 1217 N N . TYR A 1 169 ? -3.595 11.182 -8.733 1.00 85.75 169 TYR A N 1
ATOM 1218 C CA . TYR A 1 169 ? -3.859 10.002 -7.926 1.00 85.75 169 TYR A CA 1
ATOM 1219 C C . TYR A 1 169 ? -3.447 8.659 -8.537 1.00 85.75 169 TYR A C 1
ATOM 1221 O O . TYR A 1 169 ? -3.515 7.641 -7.845 1.00 85.75 169 TYR A O 1
ATOM 1229 N N . ALA A 1 170 ? -3.021 8.622 -9.804 1.00 90.69 170 ALA A N 1
ATOM 1230 C CA . ALA A 1 170 ? -2.849 7.380 -10.561 1.00 90.69 170 ALA A CA 1
ATOM 1231 C C . ALA A 1 170 ? -1.952 6.352 -9.844 1.00 90.69 170 ALA A C 1
ATOM 1233 O O . ALA A 1 170 ? -2.295 5.176 -9.771 1.00 90.69 170 ALA A O 1
ATOM 1234 N N . ALA A 1 171 ? -0.841 6.795 -9.243 1.00 93.31 171 ALA A N 1
ATOM 1235 C CA . ALA A 1 171 ? 0.069 5.918 -8.499 1.00 93.31 171 ALA A CA 1
ATOM 1236 C C . ALA A 1 171 ? -0.598 5.263 -7.275 1.00 93.31 171 ALA A C 1
ATOM 1238 O O . ALA A 1 171 ? -0.392 4.078 -7.019 1.00 93.31 171 ALA A O 1
ATOM 1239 N N . THR A 1 172 ? -1.399 6.027 -6.525 1.00 96.38 172 THR A N 1
ATOM 1240 C CA . THR A 1 172 ? -2.092 5.524 -5.326 1.00 96.38 172 THR A CA 1
ATOM 1241 C C . THR A 1 172 ? -3.223 4.578 -5.725 1.00 96.38 172 THR A C 1
ATOM 1243 O O . THR A 1 172 ? -3.361 3.512 -5.132 1.00 96.38 172 THR A O 1
ATOM 1246 N N . VAL A 1 173 ? -3.984 4.917 -6.773 1.00 95.50 173 VAL A N 1
ATOM 1247 C CA . VAL A 1 173 ? -5.033 4.053 -7.342 1.00 95.50 173 VAL A CA 1
ATOM 1248 C C . VAL A 1 173 ? -4.452 2.735 -7.847 1.00 95.50 173 VAL A C 1
ATOM 1250 O O . VAL A 1 173 ? -4.979 1.675 -7.518 1.00 95.50 173 VAL A O 1
ATOM 1253 N N . GLY A 1 174 ? -3.332 2.769 -8.570 1.00 96.00 174 GLY A N 1
ATOM 1254 C CA . GLY A 1 174 ? -2.634 1.563 -9.011 1.00 96.00 174 GLY A CA 1
ATOM 1255 C C . GLY A 1 174 ? -2.169 0.696 -7.838 1.00 96.00 174 GLY A C 1
ATOM 1256 O O . GLY A 1 174 ? -2.472 -0.495 -7.792 1.00 96.00 174 GLY A O 1
ATOM 1257 N N . ALA A 1 175 ? -1.479 1.288 -6.858 1.00 98.06 175 ALA A N 1
ATOM 1258 C CA . ALA A 1 175 ? -1.042 0.576 -5.656 1.00 98.06 175 ALA A CA 1
ATOM 1259 C C . ALA A 1 175 ? -2.223 -0.049 -4.889 1.00 98.06 175 ALA A C 1
ATOM 1261 O O . ALA A 1 175 ? -2.146 -1.198 -4.455 1.00 98.06 175 ALA A O 1
ATOM 1262 N N . CYS A 1 176 ? -3.334 0.684 -4.773 1.00 98.06 176 CYS A N 1
ATOM 1263 C CA . CYS A 1 176 ? -4.562 0.210 -4.142 1.00 98.06 176 CYS A CA 1
ATOM 1264 C C . CYS A 1 176 ? -5.210 -0.937 -4.925 1.00 98.06 176 CYS A C 1
ATOM 1266 O O . CYS A 1 176 ? -5.623 -1.926 -4.327 1.00 98.06 176 CYS A O 1
ATOM 1268 N N . THR A 1 177 ? -5.225 -0.846 -6.257 1.00 98.06 177 THR A N 1
ATOM 1269 C CA . THR A 1 177 ? -5.732 -1.899 -7.147 1.00 98.06 177 THR A CA 1
ATOM 1270 C C . THR A 1 177 ? -4.939 -3.191 -6.958 1.00 98.06 177 THR A C 1
ATOM 1272 O O . THR A 1 177 ? -5.527 -4.244 -6.718 1.00 98.06 177 THR A O 1
ATOM 1275 N N . ALA A 1 178 ? -3.603 -3.118 -7.001 1.00 98.12 178 ALA A N 1
ATOM 1276 C CA . ALA A 1 178 ? -2.744 -4.289 -6.823 1.00 98.12 178 ALA A CA 1
ATOM 1277 C C . ALA A 1 178 ? -2.941 -4.935 -5.445 1.00 98.12 178 ALA A C 1
ATOM 1279 O O . ALA A 1 178 ? -3.133 -6.149 -5.346 1.00 98.12 178 ALA A O 1
ATOM 1280 N N . ALA A 1 179 ? -2.942 -4.118 -4.386 1.00 98.50 179 ALA A N 1
ATOM 1281 C CA . ALA A 1 179 ? -3.199 -4.587 -3.032 1.00 98.50 179 ALA A CA 1
ATOM 1282 C C . ALA A 1 179 ? -4.586 -5.233 -2.926 1.00 98.50 179 ALA A C 1
ATOM 1284 O O . ALA A 1 179 ? -4.705 -6.337 -2.404 1.00 98.50 179 ALA A O 1
ATOM 1285 N N . GLY A 1 180 ? -5.627 -4.583 -3.451 1.00 98.00 180 GLY A N 1
ATOM 1286 C CA . GLY A 1 180 ? -7.007 -5.053 -3.397 1.00 98.00 180 GLY A CA 1
ATOM 1287 C C . GLY A 1 180 ? -7.220 -6.401 -4.085 1.00 98.00 180 GLY A C 1
ATOM 1288 O O . GLY A 1 180 ? -7.888 -7.27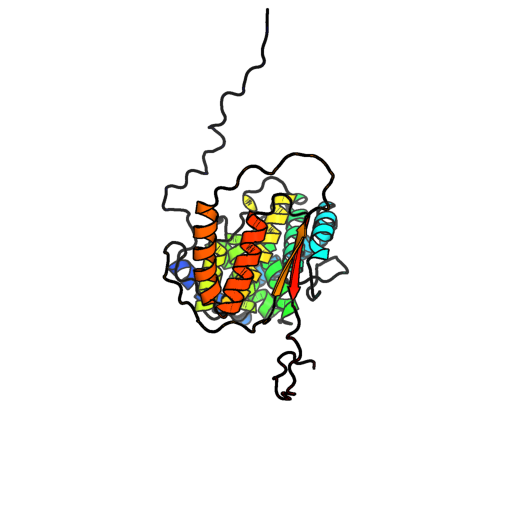2 -3.530 1.00 98.00 180 GLY A O 1
ATOM 1289 N N . VAL A 1 181 ? -6.591 -6.609 -5.245 1.00 97.75 181 VAL A N 1
ATOM 1290 C CA . VAL A 1 181 ? -6.628 -7.892 -5.965 1.00 97.75 181 VAL A CA 1
ATOM 1291 C C . VAL A 1 181 ? -5.974 -8.989 -5.130 1.00 97.75 181 VAL A C 1
ATOM 1293 O O . VAL A 1 181 ? -6.595 -10.017 -4.876 1.00 97.75 181 VAL A O 1
ATOM 1296 N N . LEU A 1 182 ? -4.767 -8.747 -4.611 1.00 97.88 182 LEU A N 1
ATOM 1297 C CA . LEU A 1 182 ? -4.073 -9.700 -3.736 1.00 97.88 182 LEU A CA 1
ATOM 1298 C C . LEU A 1 182 ? -4.798 -9.916 -2.400 1.00 97.88 182 LEU A C 1
ATOM 1300 O O . LEU A 1 182 ? -4.616 -10.944 -1.751 1.00 97.88 182 LEU A O 1
ATOM 1304 N N . LEU A 1 183 ? -5.609 -8.946 -1.956 1.00 97.44 183 LEU A N 1
ATOM 1305 C CA . LEU A 1 183 ? -6.461 -9.079 -0.778 1.00 97.44 183 LEU A CA 1
ATOM 1306 C C . LEU A 1 183 ? -7.765 -9.825 -1.009 1.00 97.44 183 LEU A C 1
ATOM 1308 O O . LEU A 1 183 ? -8.410 -10.124 -0.003 1.00 97.44 183 LEU A O 1
ATOM 1312 N N . GLY A 1 184 ? -8.108 -10.158 -2.254 1.00 96.25 184 GLY A N 1
ATOM 1313 C CA . GLY A 1 184 ? -9.377 -10.795 -2.578 1.00 96.25 184 GLY A CA 1
ATOM 1314 C C . GLY A 1 184 ? -10.564 -9.904 -2.222 1.00 96.25 184 GLY A C 1
ATOM 1315 O O . GLY A 1 184 ? -11.558 -10.397 -1.694 1.00 96.25 184 GLY A O 1
ATOM 1316 N N . LEU A 1 185 ? -10.438 -8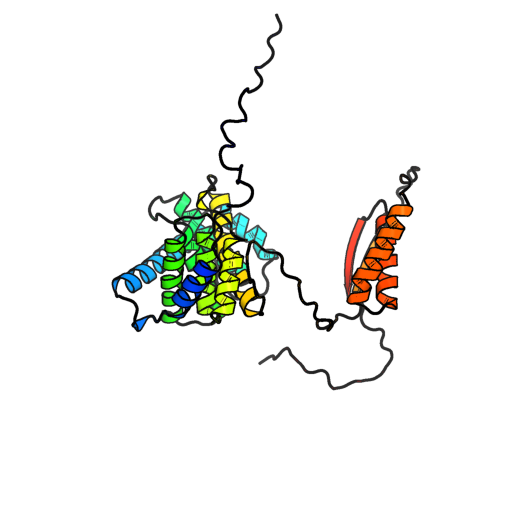.587 -2.431 1.00 97.44 185 LEU A N 1
ATOM 1317 C CA . LEU A 1 185 ? -11.549 -7.668 -2.194 1.00 97.44 185 LEU A CA 1
ATOM 1318 C C . LEU A 1 185 ? -12.736 -8.022 -3.094 1.00 97.44 185 LEU A C 1
ATOM 1320 O O . LEU A 1 185 ? -12.571 -8.327 -4.273 1.00 97.44 185 LEU A O 1
ATOM 1324 N N . SER A 1 186 ? -13.941 -7.920 -2.541 1.00 96.56 186 SER A N 1
ATOM 1325 C CA . SER A 1 186 ? -15.165 -7.885 -3.343 1.00 96.56 186 SER A CA 1
ATOM 1326 C C . SER A 1 186 ? -15.227 -6.614 -4.196 1.00 96.56 186 SER A C 1
ATOM 1328 O O . SER A 1 186 ? -14.519 -5.639 -3.936 1.00 96.56 186 SER A O 1
ATOM 1330 N N . GLU A 1 187 ? -16.106 -6.594 -5.196 1.00 95.00 187 GLU A N 1
ATOM 1331 C CA . GLU A 1 187 ? -16.286 -5.435 -6.079 1.00 95.00 187 GLU A CA 1
ATOM 1332 C C . GLU A 1 187 ? -16.657 -4.161 -5.302 1.00 95.00 187 GLU A C 1
ATOM 1334 O O . GLU A 1 187 ? -16.092 -3.097 -5.548 1.00 95.00 187 GLU A O 1
ATOM 1339 N N . GLU A 1 188 ? -17.524 -4.270 -4.291 1.00 93.62 188 GLU A N 1
ATOM 1340 C CA . GLU A 1 188 ? -17.923 -3.143 -3.437 1.00 93.62 188 GLU A CA 1
ATOM 1341 C C . GLU A 1 188 ? -16.765 -2.607 -2.583 1.00 93.62 188 GLU A C 1
ATOM 1343 O O . GLU A 1 188 ? -16.590 -1.389 -2.441 1.00 93.62 188 GLU A O 1
ATOM 1348 N N . GLN A 1 189 ? -15.947 -3.514 -2.043 1.00 96.81 189 GLN A N 1
ATOM 1349 C CA . GLN A 1 189 ? -14.751 -3.156 -1.284 1.00 96.81 189 GLN A CA 1
ATOM 1350 C C . GLN A 1 189 ? -13.709 -2.510 -2.198 1.00 96.81 189 GLN A C 1
ATOM 1352 O O . GLN A 1 189 ? -13.179 -1.456 -1.860 1.00 96.81 189 GLN A O 1
ATOM 1357 N N . MET A 1 190 ? -13.453 -3.086 -3.374 1.00 97.06 190 MET A N 1
ATOM 1358 C CA . MET A 1 190 ? -12.529 -2.521 -4.355 1.00 97.06 190 MET A CA 1
ATOM 1359 C C . MET A 1 190 ? -12.989 -1.128 -4.797 1.00 97.06 190 MET A C 1
ATOM 1361 O O . MET A 1 190 ? -12.202 -0.189 -4.753 1.00 97.06 190 MET A O 1
ATOM 1365 N N . ARG A 1 191 ? -14.274 -0.944 -5.123 1.00 95.31 191 ARG A N 1
ATOM 1366 C CA . ARG A 1 191 ? -14.841 0.368 -5.474 1.00 95.31 191 ARG A CA 1
ATOM 1367 C C . ARG A 1 191 ? -14.603 1.399 -4.367 1.00 95.31 191 ARG A C 1
ATOM 1369 O O . ARG A 1 191 ? -14.162 2.511 -4.648 1.00 95.31 191 ARG A O 1
ATOM 1376 N N . SER A 1 192 ? -14.860 1.031 -3.111 1.00 95.06 192 SER A N 1
ATOM 1377 C CA . SER A 1 192 ? -14.624 1.915 -1.961 1.00 95.06 192 SER A CA 1
ATOM 1378 C C . SER A 1 192 ? -13.139 2.241 -1.791 1.00 95.06 192 SER A C 1
ATOM 1380 O O . SER A 1 192 ? -12.784 3.399 -1.576 1.00 95.06 192 SER A O 1
ATOM 1382 N N . ALA A 1 193 ? -12.267 1.242 -1.948 1.00 96.88 193 ALA A N 1
ATOM 1383 C CA . ALA A 1 193 ? -10.820 1.404 -1.880 1.00 96.88 193 ALA A CA 1
ATOM 1384 C C . ALA A 1 193 ? -10.305 2.378 -2.951 1.00 96.88 193 ALA A C 1
ATOM 1386 O O . ALA A 1 193 ? -9.545 3.290 -2.635 1.00 96.88 193 ALA A O 1
ATOM 1387 N N . LEU A 1 194 ? -10.775 2.240 -4.195 1.00 95.31 194 LEU A N 1
ATOM 1388 C CA . LEU A 1 194 ? -10.400 3.101 -5.319 1.00 95.31 194 LEU A CA 1
ATOM 1389 C C . LEU A 1 194 ? -10.868 4.548 -5.124 1.00 95.31 194 LEU A C 1
ATOM 1391 O O . LEU A 1 194 ? -10.098 5.473 -5.378 1.00 95.31 194 LEU A O 1
ATOM 1395 N N . LEU A 1 195 ? -12.088 4.758 -4.616 1.00 93.44 195 LEU A N 1
ATOM 1396 C CA . LEU A 1 195 ? -12.589 6.097 -4.284 1.00 93.44 195 LEU A CA 1
ATOM 1397 C C . LEU A 1 195 ? -11.755 6.759 -3.182 1.00 93.44 195 LEU A C 1
ATOM 1399 O O . LEU A 1 195 ? -11.367 7.920 -3.318 1.00 93.44 195 LEU A O 1
ATOM 1403 N N . MET A 1 196 ? -11.419 6.018 -2.120 1.00 94.44 196 MET A N 1
ATOM 1404 C CA . MET A 1 196 ? -10.502 6.522 -1.095 1.00 94.44 196 MET A CA 1
ATOM 1405 C C . MET A 1 196 ? -9.124 6.828 -1.683 1.00 94.44 196 MET A C 1
ATOM 1407 O O . MET A 1 196 ? -8.546 7.863 -1.368 1.00 94.44 196 MET A O 1
ATOM 1411 N N . ALA A 1 197 ? -8.594 5.951 -2.540 1.00 94.56 197 ALA A N 1
ATOM 1412 C CA . ALA A 1 197 ? -7.272 6.110 -3.137 1.00 94.56 197 ALA A CA 1
ATOM 1413 C C . ALA A 1 197 ? -7.197 7.332 -4.051 1.00 94.56 197 ALA A C 1
ATOM 1415 O O . ALA A 1 197 ? -6.175 8.011 -4.058 1.00 94.56 197 ALA A O 1
ATOM 1416 N N . ALA A 1 198 ? -8.271 7.643 -4.776 1.00 91.19 198 ALA A N 1
ATOM 1417 C CA . ALA A 1 198 ? -8.362 8.854 -5.578 1.00 91.19 198 ALA A CA 1
ATOM 1418 C C . ALA A 1 198 ? -8.377 10.120 -4.706 1.00 91.19 198 ALA A C 1
ATOM 1420 O O . ALA A 1 198 ? -7.638 11.067 -4.981 1.00 91.19 198 ALA A O 1
ATOM 1421 N N . ALA A 1 199 ? -9.168 10.112 -3.628 1.00 89.75 199 ALA A N 1
ATOM 1422 C CA . ALA A 1 199 ? -9.328 11.253 -2.728 1.00 89.75 199 ALA A CA 1
ATOM 1423 C C . ALA A 1 199 ? -8.113 11.503 -1.812 1.00 89.75 199 ALA A C 1
ATOM 1425 O O . ALA A 1 199 ? -7.819 12.648 -1.479 1.00 89.75 199 ALA A O 1
ATOM 1426 N N . LEU A 1 200 ? -7.401 10.449 -1.404 1.00 90.31 200 LEU A N 1
ATOM 1427 C CA . LEU A 1 200 ? -6.317 10.484 -0.409 1.00 90.31 200 LEU A CA 1
ATOM 1428 C C . LEU A 1 200 ? -4.954 10.143 -1.033 1.00 90.31 200 LEU A C 1
ATOM 1430 O O . LEU A 1 200 ? -4.121 9.434 -0.453 1.00 90.31 200 LEU A O 1
ATOM 1434 N N . SER A 1 201 ? -4.744 10.632 -2.253 1.00 88.94 201 SER A N 1
ATOM 1435 C CA . SER A 1 201 ? -3.528 10.394 -3.022 1.00 88.94 201 SER A CA 1
ATOM 1436 C C . SER A 1 201 ? -2.453 11.455 -2.806 1.00 88.94 201 SER A C 1
ATOM 1438 O O . SER A 1 201 ? -2.713 12.587 -2.406 1.00 88.94 201 SER A O 1
ATOM 1440 N N . ASN A 1 202 ? -1.222 11.079 -3.145 1.00 85.06 202 ASN A N 1
ATOM 1441 C CA . ASN A 1 202 ? -0.135 12.019 -3.395 1.00 85.06 202 ASN A CA 1
ATOM 1442 C C . ASN A 1 202 ? 0.132 12.094 -4.900 1.00 85.06 202 ASN A C 1
ATOM 1444 O O . ASN A 1 202 ? -0.135 11.129 -5.614 1.00 85.06 202 ASN A O 1
ATOM 1448 N N . HIS A 1 203 ? 0.729 13.195 -5.367 1.00 85.62 203 HIS A N 1
ATOM 1449 C CA . HIS A 1 203 ? 1.122 13.366 -6.767 1.00 85.62 203 HIS A CA 1
ATOM 1450 C C . HIS A 1 203 ? 2.654 13.430 -6.919 1.00 85.62 203 HIS A C 1
ATOM 1452 O O . HIS A 1 203 ? 3.229 14.522 -6.903 1.00 85.62 203 HIS A O 1
ATOM 1458 N N . PRO A 1 204 ? 3.344 12.280 -7.090 1.00 83.31 204 PRO A N 1
ATOM 1459 C CA . PRO A 1 204 ? 4.801 12.260 -7.210 1.00 83.31 204 PRO A CA 1
ATOM 1460 C C . PRO A 1 204 ? 5.316 13.055 -8.410 1.00 83.31 204 PRO A C 1
ATOM 1462 O O . PRO A 1 204 ? 6.336 13.723 -8.312 1.00 83.31 204 PRO A O 1
ATOM 1465 N N . ALA A 1 205 ? 4.605 13.031 -9.541 1.00 79.94 205 ALA A N 1
ATOM 1466 C CA . ALA A 1 205 ? 5.050 13.714 -10.756 1.00 79.94 205 ALA A CA 1
ATOM 1467 C C . ALA A 1 205 ? 5.026 15.253 -10.652 1.00 79.94 205 ALA A C 1
ATOM 1469 O O . ALA A 1 205 ? 5.703 15.908 -11.438 1.00 79.94 205 ALA A O 1
ATOM 1470 N N . ALA A 1 206 ? 4.313 15.826 -9.675 1.00 83.62 206 ALA A N 1
ATOM 1471 C CA . ALA A 1 206 ? 4.374 17.261 -9.395 1.00 83.62 206 ALA A CA 1
ATOM 1472 C C . ALA A 1 206 ? 5.634 17.673 -8.610 1.00 83.62 206 ALA A C 1
ATOM 1474 O O . ALA A 1 206 ? 5.968 18.857 -8.570 1.00 83.62 206 ALA A O 1
ATOM 1475 N N . GLN A 1 207 ? 6.341 16.723 -7.990 1.00 85.62 207 GLN A N 1
ATOM 1476 C CA . GLN A 1 207 ? 7.510 17.016 -7.166 1.00 85.62 207 GLN A CA 1
ATOM 1477 C C . GLN A 1 207 ? 8.757 17.193 -8.036 1.00 85.62 207 GLN A C 1
ATOM 1479 O O . GLN A 1 207 ? 9.148 16.284 -8.769 1.00 85.62 207 GLN A O 1
ATOM 1484 N N . GLN A 1 208 ? 9.389 18.362 -7.923 1.00 82.19 208 GLN A N 1
ATOM 1485 C CA . GLN A 1 208 ? 10.649 18.669 -8.611 1.00 82.19 208 GLN A CA 1
ATOM 1486 C C . GLN A 1 208 ? 11.871 18.196 -7.819 1.00 82.19 208 GLN A C 1
ATOM 1488 O O . GLN A 1 208 ? 12.882 17.825 -8.408 1.00 82.19 208 GLN A O 1
ATOM 1493 N N . GLU A 1 209 ? 11.787 18.199 -6.485 1.00 89.56 209 GLU A N 1
ATOM 1494 C CA . GLU A 1 209 ? 12.880 17.742 -5.628 1.00 89.56 209 GLU A CA 1
ATOM 1495 C C . GLU A 1 209 ? 12.894 16.196 -5.581 1.00 89.56 209 GLU A C 1
ATOM 1497 O O . GLU A 1 209 ? 11.867 15.589 -5.249 1.00 89.56 209 GLU A O 1
ATOM 1502 N N . PRO A 1 210 ? 14.017 15.538 -5.937 1.00 89.31 210 PRO A N 1
ATOM 1503 C CA . PRO A 1 210 ? 14.107 14.080 -6.023 1.00 89.31 210 PRO A CA 1
ATOM 1504 C C . PRO A 1 210 ? 13.704 13.315 -4.760 1.00 89.31 210 PRO A C 1
ATOM 1506 O O . PRO A 1 210 ? 13.025 12.288 -4.856 1.00 89.31 210 PRO A O 1
ATOM 1509 N N . VAL A 1 211 ? 14.095 13.791 -3.577 1.00 93.75 211 VAL A N 1
ATOM 1510 C CA . VAL A 1 211 ? 13.781 13.120 -2.310 1.00 93.75 211 VAL A CA 1
ATOM 1511 C C . VAL A 1 211 ? 12.290 13.248 -1.983 1.00 93.75 211 VAL A C 1
ATOM 1513 O O . VAL A 1 211 ? 11.668 12.258 -1.604 1.00 93.75 211 VAL A O 1
ATOM 1516 N N . LEU A 1 212 ? 11.669 14.407 -2.210 1.00 93.38 212 LEU A N 1
ATOM 1517 C CA . LEU A 1 212 ? 10.226 14.615 -2.080 1.00 93.38 212 LEU A CA 1
ATOM 1518 C C . LEU A 1 212 ? 9.450 13.754 -3.072 1.00 93.38 212 LEU A C 1
ATOM 1520 O O . LEU A 1 212 ? 8.435 13.165 -2.702 1.00 93.38 212 LEU A O 1
ATOM 1524 N N . LYS A 1 213 ? 9.936 13.617 -4.309 1.00 92.12 213 LYS A N 1
ATOM 1525 C CA . LYS A 1 213 ? 9.355 12.708 -5.303 1.00 92.12 213 LYS A CA 1
ATOM 1526 C C . LYS A 1 213 ? 9.401 11.255 -4.835 1.00 92.12 213 LYS A C 1
ATOM 1528 O O . LYS A 1 213 ? 8.404 10.536 -4.955 1.00 92.12 213 LYS A O 1
ATOM 1533 N N . ALA A 1 214 ? 10.522 10.838 -4.249 1.00 94.88 214 ALA A N 1
ATOM 1534 C CA . ALA A 1 214 ? 10.674 9.505 -3.687 1.00 94.88 214 ALA A CA 1
ATOM 1535 C C . ALA A 1 214 ? 9.756 9.267 -2.487 1.00 94.88 214 ALA A C 1
ATOM 1537 O O . ALA A 1 214 ? 9.064 8.251 -2.445 1.00 94.88 214 ALA A O 1
ATOM 1538 N N . ILE A 1 215 ? 9.671 10.223 -1.560 1.00 96.06 215 ILE A N 1
ATOM 1539 C CA . ILE A 1 215 ? 8.754 10.155 -0.418 1.00 96.06 215 ILE A CA 1
ATOM 1540 C C . ILE A 1 215 ? 7.305 10.101 -0.907 1.00 96.06 215 ILE A C 1
ATOM 1542 O O . ILE A 1 215 ? 6.551 9.247 -0.452 1.00 96.06 215 ILE A O 1
ATOM 1546 N N . ALA A 1 216 ? 6.912 10.944 -1.865 1.00 95.12 216 ALA A N 1
ATOM 1547 C CA . ALA A 1 216 ? 5.568 10.929 -2.440 1.00 95.12 216 ALA A CA 1
ATOM 1548 C C . ALA A 1 216 ? 5.243 9.578 -3.099 1.00 95.12 216 ALA A C 1
ATOM 1550 O O . ALA A 1 216 ? 4.134 9.067 -2.940 1.00 95.12 216 ALA A O 1
ATOM 1551 N N . THR A 1 217 ? 6.209 8.970 -3.794 1.00 95.81 217 THR A N 1
ATOM 1552 C CA . THR A 1 217 ? 6.065 7.632 -4.395 1.00 95.81 217 THR A CA 1
ATOM 1553 C C . THR A 1 217 ? 5.916 6.554 -3.317 1.00 95.81 217 THR A C 1
ATOM 1555 O O . THR A 1 217 ? 5.014 5.719 -3.405 1.00 95.81 217 THR A O 1
ATOM 1558 N N . GLY A 1 218 ? 6.719 6.630 -2.251 1.00 97.19 218 GLY A N 1
ATOM 1559 C CA . GLY A 1 218 ? 6.580 5.816 -1.043 1.00 97.19 218 GLY A CA 1
ATOM 1560 C C . GLY A 1 218 ? 5.192 5.922 -0.414 1.00 97.19 218 GLY A C 1
ATOM 1561 O O . GLY A 1 218 ? 4.556 4.907 -0.128 1.00 97.19 218 GLY A O 1
ATOM 1562 N N . GLN A 1 219 ? 4.682 7.146 -0.246 1.00 97.25 219 GLN A N 1
ATOM 1563 C CA . GLN A 1 219 ? 3.346 7.376 0.307 1.00 97.25 219 GLN A CA 1
AT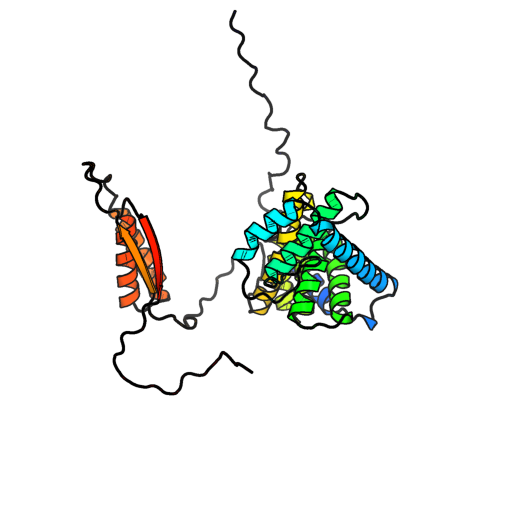OM 1564 C C . GLN A 1 219 ? 2.247 6.821 -0.600 1.00 97.25 219 GLN A C 1
ATOM 1566 O O . GLN A 1 219 ? 1.260 6.310 -0.088 1.00 97.25 219 GLN A O 1
ATOM 1571 N N . CYS A 1 220 ? 2.400 6.859 -1.927 1.00 97.31 220 CYS A N 1
ATOM 1572 C CA . CYS A 1 220 ? 1.427 6.239 -2.833 1.00 97.31 220 CYS A CA 1
ATOM 1573 C C . CYS A 1 220 ? 1.320 4.724 -2.603 1.00 97.31 220 CYS A C 1
ATOM 1575 O O . CYS A 1 220 ? 0.209 4.206 -2.498 1.00 97.31 220 CYS A O 1
ATOM 1577 N N . ALA A 1 221 ? 2.456 4.023 -2.483 1.00 98.25 221 ALA A N 1
ATOM 1578 C CA . ALA A 1 221 ? 2.479 2.583 -2.211 1.00 98.25 221 ALA A CA 1
ATOM 1579 C C . ALA A 1 221 ? 1.854 2.258 -0.846 1.00 98.25 221 ALA A C 1
ATOM 1581 O O . ALA A 1 221 ? 0.960 1.415 -0.742 1.00 98.25 221 ALA A O 1
ATOM 1582 N N . ARG A 1 222 ? 2.279 2.990 0.191 1.00 97.44 222 ARG A N 1
ATOM 1583 C CA . ARG A 1 222 ? 1.765 2.870 1.560 1.00 97.44 222 ARG A CA 1
ATOM 1584 C C . ARG A 1 222 ? 0.260 3.117 1.640 1.00 97.44 222 ARG A C 1
ATOM 1586 O O . ARG A 1 222 ? -0.465 2.298 2.203 1.00 97.44 222 ARG A O 1
ATOM 1593 N N . ASN A 1 223 ? -0.209 4.230 1.083 1.00 97.50 223 ASN A N 1
ATOM 1594 C CA . ASN A 1 223 ? -1.619 4.609 1.119 1.00 97.50 223 ASN A CA 1
ATOM 1595 C C . ASN A 1 223 ? -2.469 3.608 0.339 1.00 97.50 223 ASN A C 1
ATOM 1597 O O . ASN A 1 223 ? -3.523 3.214 0.824 1.00 97.50 223 ASN A O 1
ATOM 1601 N N . GLY A 1 224 ? -2.000 3.138 -0.822 1.00 98.19 224 GLY A N 1
ATOM 1602 C CA . GLY A 1 224 ? -2.715 2.131 -1.601 1.00 98.19 224 GLY A CA 1
ATOM 1603 C C . GLY A 1 224 ? -3.014 0.866 -0.792 1.00 98.19 224 GLY A C 1
ATOM 1604 O O . GLY A 1 224 ? -4.163 0.420 -0.754 1.00 98.19 224 GLY A O 1
ATOM 1605 N N . ILE A 1 225 ? -2.013 0.338 -0.077 1.00 98.50 225 ILE A N 1
ATOM 1606 C CA . ILE A 1 225 ? -2.194 -0.819 0.812 1.00 98.50 225 ILE A CA 1
ATOM 1607 C C . ILE A 1 225 ? -3.150 -0.479 1.956 1.00 98.50 225 ILE A C 1
ATOM 1609 O O . ILE A 1 225 ? -4.123 -1.201 2.169 1.00 98.50 225 ILE A O 1
ATOM 1613 N N . LEU A 1 226 ? -2.895 0.615 2.681 1.00 98.06 226 LEU A N 1
ATOM 1614 C CA . LEU A 1 226 ? -3.700 1.019 3.836 1.00 98.06 226 LEU A CA 1
ATOM 1615 C C . LEU A 1 226 ? -5.192 1.102 3.485 1.00 98.06 226 LEU A C 1
ATOM 1617 O O . LEU A 1 226 ? -6.029 0.535 4.184 1.00 98.06 226 LEU A O 1
ATOM 1621 N N . LEU A 1 227 ? -5.521 1.765 2.379 1.00 98.25 227 LEU A N 1
ATOM 1622 C CA . LEU A 1 227 ? -6.900 1.974 1.943 1.00 98.25 227 LEU A CA 1
ATOM 1623 C C . LEU A 1 227 ? -7.566 0.675 1.483 1.00 98.25 227 LEU A C 1
ATOM 1625 O O . LEU A 1 227 ? -8.750 0.467 1.744 1.00 98.25 227 LEU A O 1
ATOM 1629 N N . ALA A 1 228 ? -6.804 -0.239 0.879 1.00 98.12 228 ALA A N 1
ATOM 1630 C CA . ALA A 1 228 ? -7.305 -1.563 0.538 1.00 98.12 228 ALA A CA 1
ATOM 1631 C C . ALA A 1 228 ? -7.605 -2.405 1.797 1.00 98.12 228 ALA A C 1
ATOM 1633 O O . ALA A 1 228 ? -8.619 -3.100 1.843 1.00 98.12 228 ALA A O 1
ATOM 1634 N N . PHE A 1 229 ? -6.787 -2.303 2.854 1.00 97.88 229 PHE A N 1
ATOM 1635 C CA . PHE A 1 229 ? -7.072 -2.932 4.153 1.00 97.88 229 PHE A CA 1
ATOM 1636 C C . PHE A 1 229 ? -8.289 -2.312 4.856 1.00 97.88 229 PHE A C 1
ATOM 1638 O O . PHE A 1 229 ? -9.103 -3.053 5.407 1.00 97.88 229 PHE A O 1
ATOM 1645 N N . ILE A 1 230 ? -8.444 -0.985 4.812 1.00 97.62 230 ILE A N 1
ATOM 1646 C CA . ILE A 1 230 ? -9.616 -0.283 5.363 1.00 97.62 230 ILE A CA 1
ATOM 1647 C C . ILE A 1 230 ? -10.896 -0.757 4.661 1.00 97.62 230 ILE A C 1
ATOM 1649 O O . ILE A 1 230 ? -11.854 -1.160 5.320 1.00 97.62 230 ILE A O 1
ATOM 1653 N N . ALA A 1 231 ? -10.888 -0.813 3.327 1.00 96.94 231 ALA A N 1
ATOM 1654 C CA . ALA A 1 231 ? -12.013 -1.343 2.564 1.00 96.94 231 ALA A CA 1
ATOM 1655 C C . ALA A 1 231 ? -12.282 -2.826 2.872 1.00 96.94 231 ALA A C 1
ATOM 1657 O O . ALA A 1 231 ? -13.435 -3.223 3.038 1.00 96.94 231 ALA A O 1
ATOM 1658 N N . ARG A 1 232 ? -11.232 -3.647 3.034 1.00 96.69 232 ARG A N 1
ATOM 1659 C CA . ARG A 1 232 ? -11.366 -5.050 3.470 1.00 96.69 232 ARG A CA 1
ATOM 1660 C C . ARG A 1 232 ? -12.085 -5.171 4.814 1.00 96.69 232 ARG A C 1
ATOM 1662 O O . ARG A 1 232 ? -12.833 -6.122 5.013 1.00 96.69 232 ARG A O 1
ATOM 1669 N N . GLY A 1 233 ? -11.865 -4.214 5.716 1.00 93.44 233 GLY A N 1
ATOM 1670 C CA . GLY A 1 233 ? -12.531 -4.117 7.016 1.00 93.44 233 GLY A CA 1
ATOM 1671 C C . GLY A 1 233 ? -14.017 -3.743 6.952 1.00 93.44 233 GLY A C 1
ATOM 1672 O O . GLY A 1 233 ? -14.669 -3.728 7.990 1.00 93.44 233 GLY A O 1
ATOM 1673 N N . GLY A 1 234 ? -14.560 -3.461 5.763 1.00 89.62 234 GLY A N 1
ATOM 1674 C CA . GLY A 1 234 ? -15.975 -3.140 5.557 1.00 89.62 234 GLY A CA 1
ATOM 1675 C C . GLY A 1 234 ? -16.281 -1.644 5.496 1.00 89.62 234 GLY A C 1
ATOM 1676 O O . GLY A 1 234 ? -17.449 -1.267 5.488 1.00 89.62 234 GLY A O 1
ATOM 1677 N N . THR A 1 235 ? -15.266 -0.774 5.446 1.00 89.06 235 THR A N 1
ATOM 1678 C CA . THR A 1 235 ? -15.492 0.660 5.233 1.00 89.06 235 THR A CA 1
ATOM 1679 C C . THR A 1 235 ? -15.977 0.913 3.807 1.00 89.06 235 THR A C 1
ATOM 1681 O O . THR A 1 235 ? -15.237 0.729 2.840 1.00 89.06 235 THR A O 1
ATOM 1684 N N . GLU A 1 236 ? -17.222 1.366 3.687 1.00 88.31 236 GLU A N 1
ATOM 1685 C CA . GLU A 1 236 ? -17.861 1.671 2.411 1.00 88.31 236 GLU A CA 1
ATOM 1686 C C . GLU A 1 236 ? -17.791 3.172 2.104 1.00 88.31 236 GLU A C 1
ATOM 1688 O O . GLU A 1 236 ? -18.227 4.002 2.903 1.00 88.31 236 GLU A O 1
ATOM 1693 N N . ILE A 1 237 ? -17.315 3.524 0.907 1.00 87.44 237 ILE A N 1
ATOM 1694 C CA . ILE A 1 237 ? -17.400 4.887 0.374 1.00 87.44 237 ILE A CA 1
ATOM 1695 C C . ILE A 1 237 ? -18.376 4.894 -0.796 1.00 87.44 237 ILE A C 1
ATOM 1697 O O . ILE A 1 237 ? -18.176 4.231 -1.814 1.00 87.44 237 ILE A O 1
ATOM 1701 N N . ARG A 1 238 ? -19.466 5.651 -0.659 1.00 79.94 238 ARG A N 1
ATOM 1702 C CA . ARG A 1 238 ? -20.525 5.744 -1.681 1.00 79.94 238 ARG A CA 1
ATOM 1703 C C . ARG A 1 238 ? -20.264 6.849 -2.700 1.00 79.94 238 ARG A C 1
ATOM 1705 O O . ARG A 1 238 ? -20.634 6.704 -3.858 1.00 79.94 238 ARG A O 1
ATOM 1712 N N . SER A 1 239 ? -19.624 7.932 -2.271 1.00 74.88 239 SER A N 1
ATOM 1713 C CA . SER A 1 239 ? -19.297 9.098 -3.091 1.00 74.88 239 SER A CA 1
ATOM 1714 C C . SER A 1 239 ? -18.136 9.862 -2.460 1.00 74.88 239 SER A C 1
ATOM 1716 O O . SER A 1 239 ? -17.970 9.838 -1.243 1.00 74.88 239 SER A O 1
ATOM 1718 N N . THR A 1 240 ? -17.356 10.556 -3.282 1.00 69.12 240 THR A N 1
ATOM 1719 C CA . THR A 1 240 ? -16.299 11.484 -2.855 1.00 69.12 240 THR A CA 1
ATOM 1720 C C . THR A 1 240 ? -16.807 12.921 -2.671 1.00 69.12 240 THR A C 1
ATOM 1722 O O . THR A 1 240 ? -16.072 13.765 -2.172 1.00 69.12 240 THR A O 1
ATOM 1725 N N . ASN A 1 241 ? -18.062 13.209 -3.051 1.00 64.50 241 ASN A N 1
ATOM 1726 C CA . ASN A 1 241 ? -18.561 14.581 -3.242 1.00 64.50 241 ASN A CA 1
ATOM 1727 C C . ASN A 1 241 ? -19.848 14.865 -2.446 1.00 64.50 241 ASN A C 1
ATOM 1729 O O . ASN A 1 241 ? -20.426 15.942 -2.565 1.00 64.50 241 ASN A O 1
ATOM 1733 N N . GLN A 1 242 ? -20.361 13.884 -1.699 1.00 60.97 242 GLN A N 1
ATOM 1734 C CA . GLN A 1 242 ? -21.630 13.995 -0.979 1.00 60.97 242 GLN A CA 1
ATOM 1735 C C . GLN A 1 242 ? -21.479 13.500 0.455 1.00 60.97 242 GLN A C 1
ATOM 1737 O O . GLN A 1 242 ? -20.995 12.393 0.692 1.00 60.97 242 GLN A O 1
ATOM 1742 N N . SER A 1 243 ? -21.950 14.306 1.405 1.00 58.59 243 SER A N 1
ATOM 1743 C CA . SER A 1 243 ? -22.056 13.904 2.805 1.00 58.59 243 SER A CA 1
ATOM 1744 C C . SER A 1 243 ? -23.219 12.933 2.980 1.00 58.59 243 SER A C 1
ATOM 1746 O O . SER A 1 243 ? -24.369 13.279 2.714 1.00 58.59 243 SER A O 1
ATOM 1748 N N . ALA A 1 244 ? -22.928 11.730 3.467 1.00 57.41 244 ALA A N 1
ATOM 1749 C CA . ALA A 1 244 ? -23.937 10.778 3.915 1.00 57.41 244 ALA A CA 1
ATOM 1750 C C . ALA A 1 244 ? -24.070 10.837 5.443 1.00 57.41 244 ALA A C 1
ATOM 1752 O O . ALA A 1 244 ? -23.087 11.055 6.154 1.00 57.41 244 ALA A O 1
ATOM 1753 N N . ALA A 1 245 ? -25.285 10.630 5.959 1.00 58.16 245 ALA A N 1
ATOM 1754 C CA . ALA A 1 245 ? -25.476 10.407 7.387 1.00 58.16 245 ALA A CA 1
ATOM 1755 C C . ALA A 1 245 ? -24.751 9.113 7.784 1.00 58.16 245 ALA A C 1
ATOM 1757 O O . ALA A 1 245 ? -24.993 8.061 7.195 1.00 58.16 245 ALA A O 1
ATOM 1758 N N . MET A 1 246 ? -23.845 9.202 8.756 1.00 62.59 246 MET A N 1
ATOM 1759 C CA . MET A 1 246 ? -23.084 8.052 9.233 1.00 62.59 246 MET A CA 1
ATOM 1760 C C . MET A 1 246 ? -23.919 7.295 10.265 1.00 62.59 246 MET A C 1
ATOM 1762 O O . MET A 1 246 ? -24.366 7.884 11.253 1.00 62.59 246 MET A O 1
ATOM 1766 N N . GLU A 1 247 ? -24.145 6.004 10.033 1.00 63.88 247 GLU A N 1
ATOM 1767 C CA . GLU A 1 247 ? -24.771 5.139 11.028 1.00 63.88 247 GLU A CA 1
ATOM 1768 C C . GLU A 1 247 ? -23.814 4.968 12.215 1.00 63.88 247 GLU A C 1
ATOM 1770 O O . GLU A 1 247 ? -22.608 4.780 12.043 1.00 63.88 247 GLU A O 1
ATOM 1775 N N . VAL A 1 248 ? -24.340 5.100 13.431 1.00 65.88 248 VAL A N 1
ATOM 1776 C CA . VAL A 1 248 ? -23.560 4.953 14.662 1.00 65.88 248 VAL A CA 1
ATOM 1777 C C . VAL A 1 248 ? -23.917 3.604 15.265 1.00 65.88 248 VAL A C 1
ATOM 1779 O O . VAL A 1 248 ? -25.026 3.453 15.774 1.00 65.88 248 VAL A O 1
ATOM 1782 N N . ASP A 1 249 ? -22.993 2.640 15.229 1.00 66.12 249 ASP A N 1
ATOM 1783 C CA . ASP A 1 249 ? -23.146 1.405 16.004 1.00 66.12 249 ASP A CA 1
ATOM 1784 C C . ASP A 1 249 ? -23.004 1.755 17.498 1.00 66.12 249 ASP A C 1
ATOM 1786 O O . ASP A 1 249 ? -21.952 2.248 17.917 1.00 66.12 249 ASP A O 1
ATOM 1790 N N . PRO A 1 250 ? -24.050 1.563 18.322 1.00 61.16 250 PRO A N 1
ATOM 1791 C CA . PRO A 1 250 ? -23.996 1.884 19.743 1.00 61.16 250 PRO A CA 1
ATOM 1792 C C . PRO A 1 250 ? -23.161 0.877 20.547 1.00 61.16 250 PRO A C 1
ATOM 1794 O O . PRO A 1 250 ? -22.922 1.101 21.737 1.00 61.16 250 PRO A O 1
ATOM 1797 N N . ARG A 1 251 ? -22.747 -0.250 19.948 1.00 62.91 251 ARG A N 1
ATOM 1798 C CA . ARG A 1 251 ? -21.923 -1.254 20.620 1.00 62.91 251 ARG A CA 1
ATOM 1799 C C . ARG A 1 251 ? -20.477 -0.760 20.680 1.00 62.91 251 ARG A C 1
ATOM 1801 O O . ARG A 1 251 ? -19.867 -0.525 19.639 1.00 62.91 251 ARG A O 1
ATOM 1808 N N . PRO A 1 252 ? -19.897 -0.611 21.878 1.00 57.03 252 PRO A N 1
ATOM 1809 C CA . PRO A 1 252 ? -18.489 -0.273 21.987 1.00 57.03 252 PRO A CA 1
ATOM 1810 C C . PRO A 1 252 ? -17.631 -1.423 21.433 1.00 57.03 252 PRO A C 1
ATOM 1812 O O . PRO A 1 252 ? -17.936 -2.593 21.668 1.00 57.03 252 PRO A O 1
ATOM 1815 N N . LEU A 1 253 ? -16.545 -1.084 20.727 1.00 59.34 253 LEU A N 1
ATOM 1816 C CA . LEU A 1 253 ? -15.428 -2.008 20.470 1.00 59.34 253 LEU A CA 1
ATOM 1817 C C . LEU A 1 253 ? -14.920 -2.587 21.806 1.00 59.34 253 LEU A C 1
ATOM 1819 O O . LEU A 1 253 ? -15.175 -1.972 22.846 1.00 59.34 253 LEU A O 1
ATOM 1823 N N . GLU A 1 254 ? -14.213 -3.730 21.790 1.00 58.25 254 GLU A N 1
ATOM 1824 C CA . GLU A 1 254 ? -13.587 -4.311 22.995 1.00 58.25 254 GLU A CA 1
ATOM 1825 C C . GLU A 1 254 ? -12.951 -3.203 23.843 1.00 58.25 254 GLU A C 1
ATOM 1827 O O . GLU A 1 254 ? -12.027 -2.504 23.416 1.00 58.25 254 GLU A O 1
ATOM 1832 N N . ARG A 1 255 ? -13.543 -2.963 25.016 1.00 57.19 255 ARG A N 1
ATOM 1833 C CA . ARG A 1 255 ? -13.215 -1.799 25.827 1.00 57.19 255 ARG A CA 1
ATOM 1834 C C . ARG A 1 255 ? -11.988 -2.101 26.660 1.00 57.19 255 ARG A C 1
ATOM 1836 O O . ARG A 1 255 ? -11.937 -3.073 27.406 1.00 57.19 255 ARG A O 1
ATOM 1843 N N . VAL A 1 256 ? -11.030 -1.186 26.609 1.00 55.50 256 VAL A N 1
ATOM 1844 C CA . VAL A 1 256 ? -10.090 -1.027 27.712 1.00 55.50 256 VAL A CA 1
ATOM 1845 C C . VAL A 1 256 ? -10.809 -0.180 28.758 1.00 55.50 256 VAL A C 1
ATOM 1847 O O . VAL A 1 256 ? -10.859 1.045 28.647 1.00 55.50 256 VAL A O 1
ATOM 1850 N N . ASP A 1 257 ? -11.435 -0.851 29.726 1.00 52.88 257 ASP A N 1
ATOM 1851 C CA . ASP A 1 257 ? -12.447 -0.281 30.632 1.00 52.88 257 ASP A CA 1
ATOM 1852 C C . ASP A 1 257 ? -11.962 0.874 31.509 1.00 52.88 257 ASP A C 1
ATOM 1854 O O . ASP A 1 257 ? -12.759 1.583 32.117 1.00 52.88 257 ASP A O 1
ATOM 1858 N N . THR A 1 258 ? -10.659 1.119 31.573 1.00 59.34 258 THR A N 1
ATOM 1859 C CA . THR A 1 258 ? -10.141 2.227 32.358 1.00 59.34 258 THR A CA 1
ATOM 1860 C C . THR A 1 258 ? -8.877 2.786 31.743 1.00 59.34 258 THR A C 1
ATOM 1862 O O . THR A 1 258 ? -7.816 2.177 31.803 1.00 59.34 258 THR A O 1
ATOM 1865 N N . TRP A 1 259 ? -8.967 3.996 31.204 1.00 59.16 259 TRP A N 1
ATOM 1866 C CA . TRP A 1 259 ? -7.818 4.799 30.812 1.00 59.16 259 TRP A CA 1
ATOM 1867 C C . TRP A 1 259 ? -7.816 6.105 31.608 1.00 59.16 259 TRP A C 1
ATOM 1869 O O . TRP A 1 259 ? -8.863 6.662 31.933 1.00 59.16 259 TRP A O 1
ATOM 1879 N N . GLN A 1 260 ? -6.632 6.568 31.991 1.00 63.38 260 GLN A N 1
ATOM 1880 C CA . GLN A 1 260 ? -6.434 7.840 32.675 1.00 63.38 260 GLN A CA 1
ATOM 1881 C C . GLN A 1 260 ? -5.402 8.652 31.912 1.00 63.38 260 GLN A C 1
ATOM 1883 O O . GLN A 1 260 ? -4.314 8.161 31.609 1.00 63.38 260 GLN A O 1
ATOM 1888 N N . MET A 1 261 ? -5.743 9.908 31.645 1.00 66.12 261 MET A N 1
ATOM 1889 C CA . MET A 1 261 ? -4.772 10.898 31.220 1.00 66.12 261 MET A CA 1
ATOM 1890 C C . MET A 1 261 ? -4.105 11.472 32.470 1.00 66.12 261 MET A C 1
ATOM 1892 O O . MET A 1 261 ? -4.758 12.101 33.303 1.00 66.12 261 MET A O 1
ATOM 1896 N N . LEU A 1 262 ? -2.815 11.197 32.625 1.00 66.38 262 LEU A N 1
ATOM 1897 C CA . LEU A 1 262 ? -1.991 11.760 33.683 1.00 66.38 262 LEU A CA 1
ATOM 1898 C C . LEU A 1 262 ? -1.298 13.001 33.140 1.00 66.38 262 LEU A C 1
ATOM 1900 O O . LEU A 1 262 ? -0.618 12.933 32.111 1.00 66.38 262 LEU A O 1
ATOM 1904 N N . VAL A 1 263 ? -1.462 14.101 33.865 1.00 63.75 263 VAL A N 1
ATOM 1905 C CA . VAL A 1 263 ? -0.771 15.356 33.605 1.00 63.75 263 VAL A CA 1
ATOM 1906 C C . VAL A 1 263 ? -0.065 15.793 34.871 1.00 63.75 263 VAL A C 1
ATOM 1908 O O . VAL A 1 263 ? -0.688 15.936 35.922 1.00 63.75 263 VAL A O 1
ATOM 1911 N N . GLU A 1 264 ? 1.247 15.961 34.767 1.00 61.44 264 GLU A N 1
ATOM 1912 C CA . GLU A 1 264 ? 2.064 16.504 35.846 1.00 61.44 264 GLU A CA 1
ATOM 1913 C C . GLU A 1 264 ? 2.106 18.033 35.697 1.00 61.44 264 GLU A C 1
ATOM 1915 O O . GLU A 1 264 ? 2.577 18.518 34.659 1.00 61.44 264 GLU A O 1
ATOM 1920 N N . PRO A 1 265 ? 1.588 18.802 36.676 1.00 56.94 265 PRO A N 1
ATOM 1921 C CA . PRO A 1 265 ? 1.792 20.244 36.698 1.00 56.94 265 PRO A CA 1
ATOM 1922 C C . PRO A 1 265 ? 3.269 20.542 36.973 1.00 56.94 265 PRO A C 1
ATOM 1924 O O . PRO A 1 265 ? 3.945 19.767 37.657 1.00 56.94 265 PRO A O 1
ATOM 1927 N N . ASP A 1 266 ? 3.779 21.660 36.458 1.00 50.75 266 ASP A N 1
ATOM 1928 C CA . ASP A 1 266 ? 5.154 22.054 36.758 1.00 50.75 266 ASP A CA 1
ATOM 1929 C C . ASP A 1 266 ? 5.314 22.330 38.262 1.00 50.75 266 ASP A C 1
ATOM 1931 O O . ASP A 1 266 ? 4.446 22.927 38.907 1.00 50.75 266 ASP A O 1
ATOM 1935 N N . VAL A 1 267 ? 6.421 21.867 38.848 1.00 50.66 267 VAL A N 1
ATOM 1936 C CA . VAL A 1 267 ? 6.752 22.205 40.237 1.00 50.66 267 VAL A CA 1
ATOM 1937 C C . VAL A 1 267 ? 7.069 23.688 40.235 1.00 50.66 267 VAL A C 1
ATOM 1939 O O . VAL A 1 267 ? 8.048 24.078 39.607 1.00 50.66 267 VAL A O 1
ATOM 1942 N N . ALA A 1 268 ? 6.233 24.486 40.905 1.00 47.09 268 ALA A N 1
ATOM 1943 C CA . ALA A 1 268 ? 6.346 25.936 40.999 1.00 47.09 268 ALA A CA 1
ATOM 1944 C C . ALA A 1 268 ? 7.812 26.402 41.032 1.00 47.09 268 ALA A C 1
ATOM 1946 O O . ALA A 1 268 ? 8.474 26.356 42.072 1.00 47.09 268 ALA A O 1
ATOM 1947 N N . THR A 1 269 ? 8.328 26.882 39.899 1.00 45.44 269 THR A N 1
ATOM 1948 C CA . THR A 1 269 ? 9.428 27.832 39.937 1.00 45.44 269 THR A CA 1
ATOM 1949 C C . THR A 1 269 ? 8.810 29.109 40.473 1.00 45.44 269 THR A C 1
ATOM 1951 O O . THR A 1 269 ? 7.982 29.745 39.830 1.00 45.44 269 THR A O 1
ATOM 1954 N N . ALA A 1 270 ? 9.128 29.402 41.732 1.00 44.59 270 ALA A N 1
ATOM 1955 C CA . ALA A 1 270 ? 8.710 30.605 42.426 1.00 44.59 270 ALA A CA 1
ATOM 1956 C C . ALA A 1 270 ? 8.990 31.838 41.548 1.00 44.59 270 ALA A C 1
ATOM 1958 O O . ALA A 1 270 ? 10.135 32.256 41.384 1.00 44.59 270 ALA A O 1
ATOM 1959 N N . GLY A 1 271 ? 7.929 32.379 40.959 1.00 46.38 271 GLY A N 1
ATOM 1960 C CA . GLY A 1 271 ? 7.932 33.546 40.092 1.00 46.38 271 GLY A CA 1
ATOM 1961 C C . GLY A 1 271 ? 6.498 34.039 39.958 1.00 46.38 271 GLY A C 1
ATOM 1962 O O . GLY A 1 271 ? 5.739 33.527 39.143 1.00 46.38 271 GLY A O 1
ATOM 1963 N N . ASP A 1 272 ? 6.131 34.985 40.824 1.00 51.22 272 ASP A N 1
ATOM 1964 C CA . ASP A 1 272 ? 4.807 35.602 40.976 1.00 51.22 272 ASP A CA 1
ATOM 1965 C C . ASP A 1 272 ? 4.276 36.250 39.681 1.00 51.22 272 ASP A C 1
ATOM 1967 O O . ASP A 1 272 ? 4.338 37.468 39.505 1.00 51.22 272 ASP A O 1
ATOM 1971 N N . GLN A 1 273 ? 3.667 35.468 38.791 1.00 48.16 273 GLN A N 1
ATOM 1972 C CA . GLN A 1 273 ? 2.598 35.985 37.938 1.00 48.16 273 GLN A CA 1
ATOM 1973 C C . GLN A 1 273 ? 1.422 35.005 37.904 1.00 48.16 273 GLN A C 1
ATOM 1975 O O . GLN A 1 273 ? 1.588 33.868 37.456 1.00 48.16 273 GLN A O 1
ATOM 1980 N N . PRO A 1 274 ? 0.225 35.417 38.371 1.00 50.72 274 PRO A N 1
ATOM 1981 C CA . PRO A 1 274 ? -0.966 34.605 38.208 1.00 50.72 274 PRO A CA 1
ATOM 1982 C C . PRO A 1 274 ? -1.249 34.429 36.709 1.00 50.72 274 PRO A C 1
ATOM 1984 O O . PRO A 1 274 ? -1.072 35.380 35.938 1.00 50.72 274 PRO A O 1
ATOM 1987 N N . PRO A 1 275 ? -1.674 33.230 36.277 1.00 52.28 275 PRO A N 1
ATOM 1988 C CA . PRO A 1 275 ? -2.049 33.014 34.889 1.00 52.28 275 PRO A CA 1
ATOM 1989 C C . PRO A 1 275 ? -3.174 33.981 34.486 1.00 52.28 275 PRO A C 1
ATOM 1991 O O . PRO A 1 275 ? -3.982 34.365 35.339 1.00 52.28 275 PRO A O 1
ATOM 1994 N N . PRO A 1 276 ? -3.236 34.397 33.207 1.00 52.38 276 PRO A N 1
ATOM 1995 C CA . PRO A 1 276 ? -4.312 35.258 32.736 1.00 52.38 276 PRO A CA 1
ATOM 1996 C C . PRO A 1 276 ? -5.674 34.600 33.023 1.00 52.38 276 PRO A C 1
ATOM 1998 O O . PRO A 1 276 ? -5.781 33.372 32.943 1.00 52.38 276 PRO A O 1
ATOM 2001 N N . PRO A 1 277 ? -6.708 35.384 33.376 1.00 51.78 277 PRO A N 1
ATOM 2002 C CA . PRO A 1 277 ? -8.030 34.842 33.654 1.00 51.78 277 PRO A CA 1
ATOM 2003 C C . PRO A 1 277 ? -8.563 34.114 32.416 1.00 51.78 277 PRO A C 1
ATOM 2005 O O . PRO A 1 277 ? -8.651 34.693 31.333 1.00 51.78 277 PRO A O 1
ATOM 2008 N N . VAL A 1 278 ? -8.892 32.834 32.585 1.00 56.47 278 VAL A N 1
ATOM 2009 C CA . VAL A 1 278 ? -9.588 32.025 31.580 1.00 56.47 278 VAL A CA 1
ATOM 2010 C C . VAL A 1 278 ? -11.071 32.393 31.643 1.00 56.47 278 VAL A C 1
ATOM 2012 O O . VAL A 1 278 ? -11.631 32.495 32.733 1.00 56.47 278 VAL A O 1
ATOM 2015 N N . ASP A 1 279 ? -11.700 32.637 30.495 1.00 58.38 279 ASP A N 1
ATOM 2016 C CA . ASP A 1 279 ? -13.139 32.903 30.411 1.00 58.38 279 ASP A CA 1
ATOM 2017 C C . ASP A 1 279 ? -13.929 31.625 30.756 1.00 58.38 279 ASP A C 1
ATOM 2019 O O . ASP A 1 279 ? -14.080 30.730 29.923 1.00 58.38 279 ASP A O 1
ATOM 2023 N N . ASP A 1 280 ? -14.412 31.532 32.001 1.00 59.44 280 ASP A N 1
ATOM 2024 C CA . ASP A 1 280 ? -15.097 30.348 32.544 1.00 59.44 280 ASP A CA 1
ATOM 2025 C C . ASP A 1 280 ? -16.382 29.973 31.767 1.00 59.44 280 ASP A C 1
ATOM 2027 O O . ASP A 1 280 ? -16.820 28.822 31.835 1.00 59.44 280 ASP A O 1
ATOM 2031 N N . THR A 1 281 ? -16.984 30.893 30.997 1.00 61.66 281 THR A N 1
ATOM 2032 C CA . THR A 1 281 ? -18.234 30.612 30.262 1.00 61.66 281 THR A CA 1
ATOM 2033 C C . THR A 1 281 ? -18.042 29.648 29.088 1.00 61.66 281 THR A C 1
ATOM 2035 O O . THR A 1 281 ? -18.891 28.788 28.847 1.00 61.66 281 THR A O 1
ATOM 2038 N N . ASN A 1 282 ? -16.900 29.719 28.399 1.00 67.81 282 ASN A N 1
ATOM 2039 C CA . ASN A 1 282 ? -16.567 28.810 27.298 1.00 67.81 282 ASN A CA 1
ATOM 2040 C C . ASN A 1 282 ? -16.221 27.402 27.823 1.00 67.81 282 ASN A C 1
ATOM 2042 O O . ASN A 1 282 ? -16.603 26.389 27.234 1.00 67.81 282 ASN A O 1
ATOM 2046 N N . THR A 1 283 ? -15.574 27.332 28.988 1.00 71.19 283 THR A N 1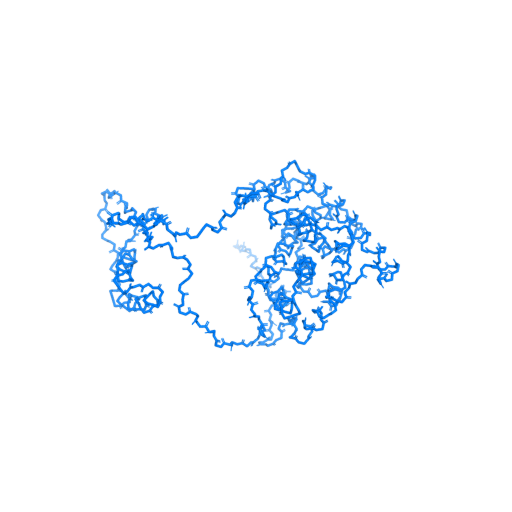
ATOM 2047 C CA . THR A 1 283 ? -15.193 26.078 29.650 1.00 71.19 283 THR A CA 1
ATOM 2048 C C . THR A 1 283 ? -16.410 25.233 30.054 1.00 71.19 283 THR A C 1
ATOM 2050 O O . THR A 1 283 ? -16.403 24.011 29.888 1.00 71.19 283 THR A O 1
ATOM 2053 N N . GLU A 1 284 ? -17.493 25.850 30.540 1.00 76.38 284 GLU A N 1
ATOM 2054 C CA . GLU A 1 284 ? -18.728 25.124 30.879 1.00 76.38 284 GLU A CA 1
ATOM 2055 C C . GLU A 1 284 ? -19.447 24.569 29.639 1.00 76.38 284 GLU A C 1
ATOM 2057 O O . GLU A 1 284 ? -19.925 23.428 29.648 1.00 76.38 284 GLU A O 1
ATOM 2062 N N . GLU A 1 285 ? -19.489 25.333 28.542 1.00 80.12 285 GLU A N 1
ATOM 2063 C CA . GLU A 1 285 ? -20.091 24.882 27.284 1.00 80.12 285 GLU A CA 1
ATOM 2064 C C . GLU A 1 285 ? -19.293 23.727 26.656 1.00 80.12 285 GLU A C 1
ATOM 2066 O O . GLU A 1 285 ? -19.873 22.725 26.211 1.00 80.12 285 GLU A O 1
ATOM 2071 N N . LEU A 1 286 ? -17.960 23.820 26.686 1.00 76.88 286 LEU A N 1
ATOM 2072 C CA . LEU A 1 286 ? -17.045 22.760 26.267 1.00 76.88 286 LEU A CA 1
ATOM 2073 C C . LEU A 1 286 ? -17.214 21.499 27.118 1.00 76.88 286 LEU A C 1
ATOM 2075 O O . LEU A 1 286 ? -17.318 20.404 26.559 1.00 76.88 286 LEU A O 1
ATOM 2079 N N . ALA A 1 287 ? -17.323 21.637 28.442 1.00 81.62 287 ALA A N 1
ATOM 2080 C CA . ALA A 1 287 ? -17.573 20.520 29.348 1.00 81.62 287 ALA A CA 1
ATOM 2081 C C . ALA A 1 287 ? -18.910 19.832 29.036 1.00 81.62 287 ALA A C 1
ATOM 2083 O O . ALA A 1 287 ? -18.962 18.610 28.884 1.00 81.62 287 ALA A O 1
ATOM 2084 N N . ALA A 1 288 ? -19.983 20.603 28.845 1.00 83.88 288 ALA A N 1
ATOM 2085 C CA . ALA A 1 288 ? -21.294 20.066 28.490 1.00 83.88 288 ALA A CA 1
ATOM 2086 C C . ALA A 1 288 ? -21.284 19.368 27.118 1.00 83.88 288 ALA A C 1
ATOM 2088 O O . ALA A 1 288 ? -21.900 18.312 26.942 1.00 83.88 288 ALA A O 1
ATOM 2089 N N . ARG A 1 289 ? -20.571 19.923 26.129 1.00 85.38 289 ARG A N 1
ATOM 2090 C CA . ARG A 1 289 ? -20.378 19.286 24.819 1.00 85.38 289 ARG A CA 1
ATOM 2091 C C . ARG A 1 289 ? -19.579 17.987 24.943 1.00 85.38 289 ARG A C 1
ATOM 2093 O O . ARG A 1 289 ? -19.974 16.991 24.336 1.00 85.38 289 ARG A O 1
ATOM 2100 N N . ALA A 1 290 ? -18.507 17.980 25.729 1.00 82.94 290 ALA A N 1
ATOM 2101 C CA . ALA A 1 290 ? -17.684 16.803 25.973 1.00 82.94 290 ALA A CA 1
ATOM 2102 C C . ALA A 1 290 ? -18.482 15.700 26.685 1.00 82.94 290 ALA A C 1
ATOM 2104 O O . ALA A 1 290 ? -18.455 14.560 26.229 1.00 82.94 290 ALA A O 1
ATOM 2105 N N . GLU A 1 291 ? -19.279 16.025 27.711 1.00 84.62 291 GLU A N 1
ATOM 2106 C CA . GLU A 1 291 ? -20.163 15.055 28.377 1.00 84.62 291 GLU A CA 1
ATOM 2107 C C . GLU A 1 291 ? -21.171 14.441 27.400 1.00 84.62 291 GLU A C 1
ATOM 2109 O O . GLU A 1 291 ? -21.376 13.227 27.415 1.00 84.62 291 GLU A O 1
ATOM 2114 N N . ARG A 1 292 ? -21.765 15.247 26.505 1.00 84.00 292 ARG A N 1
ATOM 2115 C CA . ARG A 1 292 ? -22.694 14.749 25.474 1.00 84.00 292 ARG A CA 1
ATOM 2116 C C . ARG A 1 292 ? -22.029 13.819 24.460 1.00 84.00 292 ARG A C 1
ATOM 2118 O O . ARG A 1 292 ? -22.694 12.910 23.971 1.00 84.00 292 ARG A O 1
ATOM 2125 N N . LEU A 1 293 ? -20.770 14.061 24.096 1.00 80.62 293 LEU A N 1
ATOM 2126 C CA . LEU A 1 293 ? -20.033 13.236 23.132 1.00 80.62 293 LEU A CA 1
ATOM 2127 C C . LEU A 1 293 ? -19.514 11.952 23.784 1.00 80.62 293 LEU A C 1
ATOM 2129 O O . LEU A 1 293 ? -19.776 10.860 23.289 1.00 80.62 293 LEU A O 1
ATOM 2133 N N . ILE A 1 294 ? -18.838 12.083 24.924 1.00 81.12 294 ILE A N 1
ATOM 2134 C CA . ILE A 1 294 ? -18.230 10.973 25.661 1.00 81.12 294 ILE A CA 1
ATOM 2135 C C . ILE A 1 294 ? -19.311 10.069 26.257 1.00 81.12 294 ILE A C 1
ATOM 2137 O O . ILE A 1 294 ? -19.169 8.851 26.229 1.00 81.12 294 ILE A O 1
ATOM 2141 N N . GLY A 1 295 ? -20.427 10.632 26.730 1.00 76.38 295 GLY A N 1
ATOM 2142 C CA . GLY A 1 295 ? -21.555 9.870 27.273 1.00 76.38 295 GLY A CA 1
ATOM 2143 C C . GLY A 1 295 ? -22.255 8.959 26.258 1.00 76.38 295 GLY A C 1
ATOM 2144 O O . GLY A 1 295 ? -23.001 8.075 26.666 1.00 76.38 295 GLY A O 1
ATOM 2145 N N . ARG A 1 296 ? -22.005 9.126 24.948 1.00 77.94 296 ARG A N 1
ATOM 2146 C CA . ARG A 1 296 ? -22.435 8.159 23.916 1.00 77.94 296 ARG A CA 1
ATOM 2147 C C . ARG A 1 296 ? -21.570 6.901 23.912 1.00 77.94 296 ARG A C 1
ATOM 2149 O O . ARG A 1 296 ? -22.037 5.848 23.501 1.00 77.94 296 ARG A O 1
ATOM 2156 N N . ALA A 1 297 ? -20.317 7.028 24.344 1.00 71.38 297 ALA A N 1
ATOM 2157 C CA . ALA A 1 297 ? -19.298 5.991 24.259 1.00 71.38 297 ALA A CA 1
ATOM 2158 C C . ALA A 1 297 ? -18.929 5.375 25.618 1.00 71.38 297 ALA A C 1
ATOM 2160 O O . ALA A 1 297 ? -18.403 4.266 25.627 1.00 71.38 297 ALA A O 1
ATOM 2161 N N . LEU A 1 298 ? -19.198 6.047 26.747 1.00 73.44 298 LEU A N 1
ATOM 2162 C CA . LEU A 1 298 ? -18.857 5.611 28.109 1.00 73.44 298 LEU A CA 1
ATOM 2163 C C . LEU A 1 298 ? -20.048 5.740 29.075 1.00 73.44 298 LEU A C 1
ATOM 2165 O O . LEU A 1 298 ? -20.890 6.625 28.894 1.00 73.44 298 LEU A O 1
ATOM 2169 N N . PRO A 1 299 ? -20.101 4.924 30.147 1.00 79.50 299 PRO A N 1
ATOM 2170 C CA . PRO A 1 299 ? -21.027 5.142 31.252 1.00 79.50 299 PRO A CA 1
ATOM 2171 C C . PRO A 1 299 ? -20.949 6.580 31.776 1.00 79.50 299 PRO A C 1
ATOM 2173 O O . PRO A 1 299 ? -19.869 7.152 31.925 1.00 79.50 299 PRO A O 1
ATOM 2176 N N . GLN A 1 300 ? -22.099 7.161 32.118 1.00 78.25 300 GLN A N 1
ATOM 2177 C CA . GLN A 1 300 ? -22.201 8.576 32.492 1.00 78.25 300 GLN A CA 1
ATOM 2178 C C . GLN A 1 300 ? -21.262 8.978 33.647 1.00 78.25 300 GLN A C 1
ATOM 2180 O O . GLN A 1 300 ? -20.746 10.094 33.669 1.00 78.25 300 GLN A O 1
ATOM 2185 N N . ALA A 1 301 ? -21.018 8.075 34.602 1.00 76.62 301 ALA A N 1
ATOM 2186 C CA . ALA A 1 301 ? -20.109 8.319 35.721 1.00 76.62 301 ALA A CA 1
ATOM 2187 C C . ALA A 1 301 ? -18.641 8.462 35.275 1.00 76.62 301 ALA A C 1
ATOM 2189 O O . ALA A 1 301 ? -17.935 9.355 35.748 1.00 76.62 301 ALA A O 1
ATOM 2190 N N . GLU A 1 302 ? -18.195 7.625 34.340 1.00 73.81 302 GLU A N 1
ATOM 2191 C CA . GLU A 1 302 ? -16.847 7.676 33.766 1.00 73.81 302 GLU A CA 1
ATOM 2192 C C . GLU A 1 302 ? -16.687 8.874 32.835 1.00 73.81 302 GLU A C 1
ATOM 2194 O O . GLU A 1 302 ? -15.698 9.598 32.941 1.00 73.81 302 GLU A O 1
ATOM 2199 N N . ALA A 1 303 ? -17.698 9.149 32.005 1.00 78.94 303 ALA A N 1
ATOM 2200 C CA . ALA A 1 303 ? -17.723 10.321 31.139 1.00 78.94 303 ALA A CA 1
ATOM 2201 C C . ALA A 1 303 ? -17.542 11.615 31.947 1.00 78.94 303 ALA A C 1
ATOM 2203 O O . ALA A 1 303 ? -16.672 12.425 31.640 1.00 78.94 303 ALA A O 1
ATOM 2204 N N . ARG A 1 304 ? -18.288 11.770 33.048 1.00 82.50 304 ARG A N 1
ATOM 2205 C CA . ARG A 1 304 ? -18.152 12.916 33.962 1.00 82.50 304 ARG A CA 1
ATOM 2206 C C . ARG A 1 304 ? -16.776 12.995 34.611 1.00 82.50 304 ARG A C 1
ATOM 2208 O O . ARG A 1 304 ? -16.225 14.084 34.755 1.00 82.50 304 ARG A O 1
ATOM 2215 N N . ARG A 1 305 ? -16.213 11.859 35.034 1.00 78.94 305 ARG A N 1
ATOM 2216 C CA . ARG A 1 305 ? -14.867 11.815 35.621 1.00 78.94 305 ARG A CA 1
ATOM 2217 C C . ARG A 1 305 ? -13.818 12.301 34.620 1.00 78.94 305 ARG A C 1
ATOM 2219 O O . ARG A 1 305 ? -12.966 13.104 34.987 1.00 78.94 305 ARG A O 1
ATOM 2226 N N . LEU A 1 306 ? -13.905 11.839 33.378 1.00 76.12 306 LEU A N 1
ATOM 2227 C CA . LEU A 1 306 ? -12.989 12.211 32.309 1.00 76.12 306 LEU A CA 1
ATOM 2228 C C . LEU A 1 306 ? -13.144 13.682 31.904 1.00 76.12 306 LEU A C 1
ATOM 2230 O O . LEU A 1 306 ? -12.145 14.381 31.769 1.00 76.12 306 LEU A O 1
ATOM 2234 N N . VAL A 1 307 ? -14.376 14.183 31.779 1.00 83.31 307 VAL A N 1
ATOM 2235 C CA . VAL A 1 307 ? -14.618 15.604 31.482 1.00 83.31 307 VAL A CA 1
ATOM 2236 C C . VAL A 1 307 ? -14.034 16.497 32.571 1.00 83.31 307 VAL A C 1
ATOM 2238 O O . VAL A 1 307 ? -13.379 17.482 32.251 1.00 83.31 307 VAL A O 1
ATOM 2241 N N . LYS A 1 308 ? -14.157 16.122 33.850 1.00 81.12 308 LYS A N 1
ATOM 2242 C CA . LYS A 1 308 ? -13.491 16.852 34.942 1.00 81.12 308 LYS A CA 1
ATOM 2243 C C . LYS A 1 308 ? -11.968 16.891 34.785 1.00 81.12 308 LYS A C 1
ATOM 2245 O O . LYS A 1 308 ? -11.369 17.931 35.043 1.00 81.12 308 LYS A O 1
ATOM 2250 N N . GLN A 1 309 ? -11.344 15.792 34.354 1.00 74.69 309 GLN A N 1
ATOM 2251 C CA . GLN A 1 309 ? -9.905 15.772 34.068 1.00 74.69 309 GLN A CA 1
ATOM 2252 C C . GLN A 1 309 ? -9.553 16.680 32.881 1.00 74.69 309 GLN A C 1
ATOM 2254 O O . GLN A 1 309 ? -8.600 17.447 32.971 1.00 74.69 309 GLN A O 1
ATOM 2259 N N . LEU A 1 310 ? -10.339 16.660 31.804 1.00 76.94 310 LEU A N 1
ATOM 2260 C CA . LEU A 1 310 ? -10.118 17.503 30.624 1.00 76.94 310 LEU A CA 1
ATOM 2261 C C . LEU A 1 310 ? -10.266 18.999 30.938 1.00 76.94 310 LEU A C 1
ATOM 2263 O O . LEU A 1 310 ? -9.409 19.788 30.557 1.00 76.94 310 LEU A O 1
ATOM 2267 N N . VAL A 1 311 ? -11.285 19.379 31.711 1.00 77.00 311 VAL A N 1
ATOM 2268 C CA . VAL A 1 311 ? -11.472 20.762 32.185 1.00 77.00 311 VAL A CA 1
ATOM 2269 C C . VAL A 1 311 ? -10.307 21.202 33.076 1.00 77.00 311 VAL A C 1
ATOM 2271 O O . VAL A 1 311 ? -9.874 22.349 33.012 1.00 77.00 311 VAL A O 1
ATOM 2274 N N . SER A 1 312 ? -9.744 20.296 33.887 1.00 70.56 312 SER A N 1
ATOM 2275 C CA . SER A 1 312 ? -8.553 20.625 34.681 1.00 70.56 312 SER A CA 1
ATOM 2276 C C . SER A 1 312 ? -7.315 20.911 33.822 1.00 70.56 312 SER A C 1
ATOM 2278 O O . SER A 1 312 ? -6.458 21.671 34.261 1.00 70.56 312 SER A O 1
ATOM 2280 N N . LEU A 1 313 ? -7.241 20.369 32.596 1.00 68.62 313 LEU A N 1
ATOM 2281 C CA . LEU A 1 313 ? -6.167 20.679 31.646 1.00 68.62 313 LEU A CA 1
ATOM 2282 C C . LEU A 1 313 ? -6.338 22.029 30.972 1.00 68.62 313 LEU A C 1
ATOM 2284 O O . LEU A 1 313 ? -5.359 22.739 30.799 1.00 68.62 313 LEU A O 1
ATOM 2288 N N . GLU A 1 314 ? -7.567 22.397 30.622 1.00 67.06 314 GLU A N 1
ATOM 2289 C CA . GLU A 1 314 ? -7.869 23.729 30.090 1.00 67.06 314 GLU A CA 1
ATOM 2290 C C . GLU A 1 314 ? -7.459 24.828 31.081 1.00 67.06 314 GLU A C 1
ATOM 2292 O O . GLU A 1 314 ? -6.934 25.868 30.695 1.00 67.06 314 GLU A O 1
ATOM 2297 N N . LYS A 1 315 ? -7.631 24.552 32.380 1.00 65.75 315 LYS A N 1
ATOM 2298 C CA . LYS A 1 315 ? -7.222 25.442 33.473 1.00 65.75 315 LYS A CA 1
ATOM 2299 C C . LYS A 1 315 ? -5.732 25.340 33.824 1.00 65.75 315 LYS A C 1
ATOM 2301 O O . LYS A 1 315 ? -5.234 26.172 34.580 1.00 65.75 315 LYS A O 1
ATOM 2306 N N . ALA A 1 316 ? -5.014 24.342 33.304 1.00 63.62 316 ALA A N 1
ATOM 2307 C CA . ALA A 1 316 ? -3.589 24.159 33.547 1.00 63.62 316 ALA A CA 1
ATOM 2308 C C . ALA A 1 316 ? -2.775 24.952 32.517 1.00 63.62 316 ALA A C 1
ATOM 2310 O O . ALA A 1 316 ? -2.529 24.507 31.402 1.00 63.62 316 ALA A O 1
ATOM 2311 N N . SER A 1 317 ? -2.295 26.125 32.918 1.00 56.81 317 SER A N 1
ATOM 2312 C CA . SER A 1 317 ? -1.515 27.033 32.066 1.00 56.81 317 SER A CA 1
ATOM 2313 C C . SER A 1 317 ? -0.152 26.469 31.633 1.00 56.81 317 SER A C 1
ATOM 2315 O O . SER A 1 317 ? 0.490 27.037 30.752 1.00 56.81 317 SER A O 1
ATOM 2317 N N . GLN A 1 318 ? 0.320 25.387 32.267 1.00 56.50 318 GLN A N 1
ATOM 2318 C CA . GLN A 1 318 ? 1.647 24.793 32.067 1.00 56.50 318 GLN A CA 1
ATOM 2319 C C . GLN A 1 318 ? 1.581 23.262 32.210 1.00 56.50 318 GLN A C 1
ATOM 2321 O O . GLN A 1 318 ? 1.886 22.689 33.257 1.00 56.50 318 GLN A O 1
ATOM 2326 N N . ILE A 1 319 ? 1.134 22.591 31.149 1.00 60.12 319 ILE A N 1
ATOM 2327 C CA . ILE A 1 319 ? 1.161 21.127 31.036 1.00 60.12 319 ILE A CA 1
ATOM 2328 C C . ILE A 1 319 ? 2.584 20.698 30.664 1.00 60.12 319 ILE A C 1
ATOM 2330 O O . ILE A 1 319 ? 3.061 21.038 29.584 1.00 60.12 319 ILE A O 1
ATOM 2334 N N . ARG A 1 320 ? 3.256 19.937 31.538 1.00 62.03 320 ARG A N 1
ATOM 2335 C CA . ARG A 1 320 ? 4.641 19.493 31.302 1.00 62.03 320 ARG A CA 1
ATOM 2336 C C . ARG A 1 320 ? 4.733 18.155 30.570 1.00 62.03 320 ARG A C 1
ATOM 2338 O O . ARG A 1 320 ? 5.510 18.018 29.630 1.00 62.03 320 ARG A O 1
ATOM 2345 N N . THR A 1 321 ? 3.928 17.182 30.992 1.00 64.00 321 THR A N 1
ATOM 2346 C CA . THR A 1 321 ? 3.918 15.825 30.430 1.00 64.00 321 THR A CA 1
ATOM 2347 C C . THR A 1 321 ? 2.482 15.351 30.262 1.00 64.00 321 THR A C 1
ATOM 2349 O O . THR A 1 321 ? 1.673 15.511 31.175 1.00 64.00 321 THR A O 1
ATOM 2352 N N . ILE A 1 322 ? 2.176 14.729 29.121 1.00 65.81 322 ILE A N 1
ATOM 2353 C CA . ILE A 1 322 ? 0.902 14.049 28.864 1.00 65.81 322 ILE A CA 1
ATOM 2354 C C . ILE A 1 322 ? 1.199 12.558 28.725 1.00 65.81 322 ILE A C 1
ATOM 2356 O O . ILE A 1 322 ? 1.988 12.159 27.872 1.00 65.81 322 ILE A O 1
ATOM 2360 N N . SER A 1 323 ? 0.564 11.725 29.550 1.00 68.50 323 SER A N 1
ATOM 2361 C CA . SER A 1 323 ? 0.587 10.272 29.356 1.00 68.50 323 SER A CA 1
ATOM 2362 C C . SER A 1 323 ? -0.811 9.681 29.487 1.00 68.50 323 SER A C 1
ATOM 2364 O O . SER A 1 323 ? -1.593 10.103 30.336 1.00 68.50 323 SER A O 1
ATOM 2366 N N . VAL A 1 324 ? -1.130 8.699 28.646 1.00 69.31 324 VAL A N 1
ATOM 2367 C CA . VAL A 1 324 ? -2.379 7.933 28.722 1.00 69.31 324 VAL A CA 1
ATOM 2368 C C . VAL A 1 324 ? -2.026 6.542 29.223 1.00 69.31 324 VAL A C 1
ATOM 2370 O O . VAL A 1 324 ? -1.235 5.841 28.596 1.00 69.31 324 VAL A O 1
ATOM 2373 N N . LYS A 1 325 ? -2.572 6.152 30.376 1.00 70.25 325 LYS A N 1
ATOM 2374 C CA . LYS A 1 325 ? -2.333 4.831 30.969 1.00 70.25 325 LYS A CA 1
ATOM 2375 C C . LYS A 1 325 ? -3.628 4.060 31.090 1.00 70.25 325 LYS A C 1
ATOM 2377 O O . LYS A 1 325 ? -4.637 4.606 31.529 1.00 70.25 325 LYS A O 1
ATOM 2382 N N . THR A 1 326 ? -3.569 2.774 30.780 1.00 64.31 326 THR A N 1
ATOM 2383 C CA . THR A 1 326 ? -4.620 1.827 31.133 1.00 64.31 326 THR A CA 1
ATOM 2384 C C . THR A 1 326 ? -4.532 1.557 32.633 1.00 64.31 326 THR A C 1
ATOM 2386 O O . THR A 1 326 ? -3.494 1.129 33.138 1.00 64.31 326 THR A O 1
ATOM 2389 N N . VAL A 1 327 ? -5.594 1.834 33.373 1.00 58.34 327 VAL A N 1
ATOM 2390 C CA . VAL A 1 327 ? -5.733 1.392 34.761 1.00 58.34 327 VAL A CA 1
ATOM 2391 C C . VAL A 1 327 ? -6.219 -0.056 34.697 1.00 58.34 327 VAL A C 1
ATOM 2393 O O . VAL A 1 327 ? -7.063 -0.358 33.858 1.00 58.34 327 VAL A O 1
ATOM 2396 N N . PRO A 1 328 ? -5.719 -0.978 35.520 1.00 51.88 328 PRO A N 1
ATOM 2397 C CA . PRO A 1 328 ? -6.361 -2.276 35.672 1.00 51.88 328 PRO A CA 1
ATOM 2398 C C . PRO A 1 328 ? -7.722 -2.095 36.365 1.00 51.88 328 PRO A C 1
ATOM 2400 O O . PRO A 1 328 ? -7.824 -1.231 37.248 1.00 51.88 328 PRO A O 1
ATOM 2403 N N . PRO A 1 329 ? -8.750 -2.906 36.053 1.00 49.06 329 PRO A N 1
ATOM 2404 C CA . PRO A 1 329 ? -9.940 -2.959 36.889 1.00 49.06 329 PRO A CA 1
ATOM 2405 C C . PRO A 1 329 ? -9.502 -3.293 38.318 1.00 49.06 329 PRO A C 1
ATOM 2407 O O . PRO A 1 329 ? -8.742 -4.237 38.552 1.00 49.06 329 PRO A O 1
ATOM 2410 N N . THR A 1 330 ? -9.933 -2.489 39.290 1.00 43.81 330 THR A N 1
ATOM 2411 C CA . THR A 1 330 ? -9.725 -2.808 40.702 1.00 43.81 330 THR A CA 1
ATOM 2412 C C . THR A 1 330 ? -10.336 -4.180 40.950 1.00 43.81 330 THR A C 1
ATOM 2414 O O . THR A 1 330 ? -11.537 -4.352 40.756 1.00 43.81 330 THR A O 1
ATOM 2417 N N . GLN A 1 331 ? -9.518 -5.164 41.344 1.00 37.38 331 GLN A N 1
ATOM 2418 C CA . GLN A 1 331 ? -9.991 -6.496 41.718 1.00 37.38 331 GLN A CA 1
ATOM 2419 C C . GLN A 1 331 ? -11.024 -6.371 42.848 1.00 37.38 331 GLN A C 1
ATOM 2421 O O . GLN A 1 331 ? -10.692 -6.358 44.031 1.00 37.38 331 GLN A O 1
ATOM 2426 N N . LYS A 1 332 ? -12.302 -6.276 42.487 1.00 36.78 332 LYS A N 1
ATOM 2427 C CA . LYS A 1 332 ? -13.410 -6.728 43.316 1.00 36.78 332 LYS A CA 1
ATOM 2428 C C . LYS A 1 332 ? -13.713 -8.135 42.835 1.00 36.78 332 LYS A C 1
ATOM 2430 O O . LYS A 1 332 ? -14.116 -8.325 41.695 1.00 36.78 332 LYS A O 1
ATOM 2435 N N . GLY A 1 333 ? -13.386 -9.101 43.687 1.00 39.03 333 GLY A N 1
ATOM 2436 C CA . GLY A 1 333 ? -13.317 -10.510 43.334 1.00 39.03 333 GLY A CA 1
ATOM 2437 C C . GLY A 1 333 ? -14.582 -11.056 42.680 1.00 39.03 333 GLY A C 1
ATOM 2438 O O . GLY A 1 333 ? -15.672 -10.930 43.225 1.00 39.03 333 GLY A O 1
ATOM 2439 N N . ALA A 1 334 ? -14.384 -11.715 41.546 1.00 32.78 334 ALA A N 1
ATOM 2440 C CA . ALA A 1 334 ? -14.978 -12.996 41.194 1.00 32.78 334 ALA A CA 1
ATOM 2441 C C . ALA A 1 334 ? -14.175 -13.532 40.001 1.00 32.78 334 ALA A C 1
ATOM 2443 O O . ALA A 1 334 ? -14.005 -12.836 39.003 1.00 32.78 334 ALA A O 1
ATOM 2444 N N . GLU A 1 335 ? -13.615 -14.734 40.141 1.00 38.19 335 GLU A N 1
ATOM 2445 C CA . GLU A 1 335 ? -13.064 -15.490 39.018 1.00 38.19 335 GLU A CA 1
ATOM 2446 C C . GLU A 1 335 ? -14.180 -15.716 37.993 1.00 38.19 335 GLU A C 1
ATOM 2448 O O . GLU A 1 335 ? -15.158 -16.390 38.311 1.00 38.19 335 GLU A O 1
ATOM 2453 N N . ASP A 1 336 ? -14.025 -15.205 36.773 1.00 34.03 336 ASP A N 1
ATOM 2454 C CA . ASP A 1 336 ? -14.821 -15.665 35.638 1.00 34.03 336 ASP A CA 1
ATOM 2455 C C . ASP A 1 336 ? -13.881 -16.347 34.638 1.00 34.03 336 ASP A C 1
ATOM 2457 O O . ASP A 1 336 ? -13.083 -15.714 33.946 1.00 34.03 336 ASP A O 1
ATOM 2461 N N . LYS A 1 337 ? -13.893 -17.683 34.655 1.00 36.25 337 LYS A N 1
ATOM 2462 C CA . LYS A 1 337 ? -12.953 -18.567 33.940 1.00 36.25 337 LYS A CA 1
ATOM 2463 C C . LYS A 1 337 ? -13.313 -18.784 32.463 1.00 36.25 337 LYS A C 1
ATOM 2465 O O . LYS A 1 337 ? -12.944 -19.813 31.912 1.00 36.25 337 LYS A O 1
ATOM 2470 N N . ASN A 1 338 ? -14.014 -17.856 31.809 1.00 38.00 338 ASN A N 1
ATOM 2471 C CA . ASN A 1 338 ? -14.539 -18.073 30.453 1.00 38.00 338 ASN A CA 1
ATOM 2472 C C . ASN A 1 338 ? -14.444 -16.846 29.520 1.00 38.00 338 ASN A C 1
ATOM 2474 O O . ASN A 1 338 ? -15.404 -16.501 28.834 1.00 38.00 338 ASN A O 1
ATOM 2478 N N . ALA A 1 339 ? -13.276 -16.203 29.431 1.00 34.69 339 ALA A N 1
ATOM 2479 C CA . ALA A 1 339 ? -12.999 -15.266 28.335 1.00 34.69 339 ALA A CA 1
ATOM 2480 C C . ALA A 1 339 ? -12.436 -16.023 27.107 1.00 34.69 339 ALA A C 1
ATOM 2482 O O . ALA A 1 339 ? -11.468 -16.773 27.263 1.00 34.69 339 ALA A O 1
ATOM 2483 N N . PRO A 1 340 ? -13.004 -15.868 25.894 1.00 31.75 340 PRO A N 1
ATOM 2484 C CA . PRO A 1 340 ? -12.500 -16.537 24.696 1.00 31.75 340 PRO A CA 1
ATOM 2485 C C . PRO A 1 340 ? -11.164 -15.929 24.235 1.00 31.75 340 PRO A C 1
ATOM 2487 O O . PRO A 1 340 ? -11.034 -14.715 24.092 1.00 31.75 340 PRO A O 1
ATOM 2490 N N . SER A 1 341 ? -10.164 -16.780 23.987 1.00 35.31 341 SER A N 1
ATOM 2491 C CA . SER A 1 341 ? -8.844 -16.395 23.476 1.00 35.31 341 SER A CA 1
ATOM 2492 C C . SER A 1 341 ? -8.894 -16.141 21.964 1.00 35.31 341 SER A C 1
ATOM 2494 O O . SER A 1 341 ? -8.968 -17.087 21.182 1.00 35.31 341 SER A O 1
ATOM 2496 N N . TRP A 1 342 ? -8.824 -14.877 21.542 1.00 40.06 342 TRP A N 1
ATOM 2497 C CA . TRP A 1 342 ? -8.765 -14.498 20.119 1.00 40.06 342 TRP A CA 1
ATOM 2498 C C . TRP A 1 342 ? -7.342 -14.402 19.553 1.00 40.06 342 TRP A C 1
ATOM 2500 O O . TRP A 1 342 ? -7.166 -14.301 18.341 1.00 40.06 342 TRP A O 1
ATOM 2510 N N . PHE A 1 343 ? -6.314 -14.517 20.397 1.00 30.78 343 PHE A N 1
ATOM 2511 C CA . PHE A 1 343 ? -4.944 -14.737 19.940 1.00 30.78 343 PHE A CA 1
ATOM 2512 C C . PHE A 1 343 ? -4.667 -16.237 19.900 1.00 30.78 343 PHE A C 1
ATOM 2514 O O . PHE A 1 343 ? -4.239 -16.838 20.884 1.00 30.78 343 PHE A O 1
ATOM 2521 N N . GLY A 1 344 ? -4.956 -16.849 18.752 1.00 28.06 344 GLY A N 1
ATOM 2522 C CA . GLY A 1 344 ? -4.458 -18.178 18.432 1.00 28.06 344 GLY A CA 1
ATOM 2523 C C . GLY A 1 344 ? -2.949 -18.113 18.227 1.00 28.06 344 GLY A C 1
ATOM 2524 O O . GLY A 1 344 ? -2.482 -17.645 17.195 1.00 28.06 344 GLY A O 1
ATOM 2525 N N . THR A 1 345 ? -2.187 -18.571 19.213 1.00 31.83 345 THR A N 1
ATOM 2526 C CA . THR A 1 345 ? -0.828 -19.060 18.999 1.00 31.83 345 THR A CA 1
ATOM 2527 C C . THR A 1 345 ? -0.913 -20.522 18.582 1.00 31.83 345 THR A C 1
ATOM 2529 O O . THR A 1 345 ? -1.247 -21.391 19.388 1.00 31.83 345 THR A O 1
ATOM 2532 N N . SER A 1 346 ? -0.634 -20.800 17.312 1.00 33.97 346 SER A N 1
ATOM 2533 C CA . SER A 1 346 ? -0.167 -22.094 16.795 1.00 33.97 346 SER A CA 1
ATOM 2534 C C . SER A 1 346 ? 0.522 -21.852 15.463 1.00 33.97 346 SER A C 1
ATOM 2536 O O . SER A 1 346 ? -0.163 -21.324 14.561 1.00 33.97 346 SER A O 1
#

InterPro domains:
  IPR005656 MmgE/PrpD [PTHR16943] (32-235)
  IPR036148 MmgE/PrpD superfamily [SSF103378] (33-235)
  IPR042183 MmgE/PrpD superfamily, domain 1 [G3DSA:1.10.4100.10] (30-240)
  IPR045336 MmgE/PrpD, N-terminal [PF03972] (35-235)

Foldseek 3Di:
DDDDDDDDPDPPPPPVPPPDDPPDPPFQWLVNLLVLLVLLQPFFLVPDDPVLLVVLVVLLVLLLVQQQQLCPDPLLVVVCVVCVVVFPDFQFDRRNDPGGGQLLSSLLSSLLSSLSSCVVPVPDDDSLSNLLLSLLRSLCRNVVHDPRLSSRLSSSLVVQLVVCVLRQLSSLLSLLSSLLSSVVHDSQLSSQLNSQSRVVAGRLVVDPDSSSSSNSSSVSSSSSNVSSVVSVVVDGDNGPRDDDDDDDDLDADPDLQDKDKDWDADDDPPDDDDPDDDPVVVLVVVLVVQLVVVVSHHPSVVSNVVSVVVSVVVVRPGGDDIDMDRDPPDPPDDDDPDDDDPDDDD

Secondary structure (DSSP, 8-state):
---PPPP---STTS-TT----TT---PPPHHHHHHHHHHHHT--TTTS-HHHHHHHHHHHHHHHHHHHHHTTSHHHHHHHHHHGGG--S--EE-TTSS-EE-HHHHHHHHHHHHHHHHTT-TT---HHHHHHHHHHHHHHHHHT--HHHHHHHHHHHHHHHHHTTT-TTHHHHHHHHHHHHHTT--HHHHHHHHHHHHHT---GGG--SHHHHHHHHHHHHHHHHHHHHHHHTT-----SS-PPPPP---SPPS----EEEEEEEP---S---PPPPP-HHHHHHHHHHHHHHHTTTS-HHHHHHHHHHHHHHHT-S-EEEEEEEEPPPP--S-------------

pLDDT: mean 76.83, std 21.85, range [24.2, 98.56]

Radius of gyration: 25.84 Å; chains: 1; bounding box: 48×82×68 Å

Organism: NCBI:txid627688